Protein AF-A0A317CH28-F1 (afdb_monomer_lite)

pLDDT: mean 92.14, std 9.51, range [46.81, 98.62]

Sequence (211 aa):
MAGRNGLQRHQIILKQHNDKADYYVAWQAVFILRQFSVDEANRANITQDPAGFERTKAELATLHPSMQSGELDNFANHILGGIITQLRSVPVGILVDTYLFREYEELREIQEVVLTQQVHEYWAALNIDKSQFPQTIILANQHMNAAHAAMVDYQFPSPELTAPYKVAGMEAISVELLDLCLKHNSDGDQDKALIDEWAKRLNIQHLYRWV

Foldseek 3Di:
DDDPPPDPDDDDDDPDDDPLVVVVVQLVVLLSCLQPVDDPQLRDDKDFDPVLLVVQLVVQCVLPVPDDSVRSSVVSCVLLVVLRCLLLCLLSSLLSLVVCVVPPVVCLVSSLVVLLVVLVVLLVLVVDDPSNGDPLSSQSSLLSSLLSLVSSCVSVPDVVSNVSVVVVVNVVSSVVLNVLSVVVNDSDRCSNVNSCVSCVSSVNNNGIDGD

Secondary structure (DSSP, 8-state):
--SSTT-SS-----SS--TTHHHHHHHHHHHHHHHHSS-GGGS--EEE-HHHHHHHHHHHHHH-TTS-HHHHHHHHHHHHHHHHHHHHHHHHHHHHHHHHHHH-GGGHHHHHHHHHHHHHHHGGGGG--TTSS-HHHHHHHHHHHHHHHHHHHHHS--HHHHHHHHHTT-HHHHHHHHHHHHHT-SSSS-HHHHHHHHHHHTT-TTSEEE-

Organism: NCBI:txid1247513

Structure (mmCIF, N/CA/C/O backbone):
data_AF-A0A317CH28-F1
#
_entry.id   AF-A0A317CH28-F1
#
loop_
_atom_site.group_PDB
_atom_site.id
_atom_site.type_symbol
_atom_site.label_atom_id
_atom_site.label_alt_id
_atom_site.label_comp_id
_atom_site.label_asym_id
_atom_site.label_entity_id
_atom_site.label_seq_id
_atom_site.pdbx_PDB_ins_code
_atom_site.Cartn_x
_atom_site.Cartn_y
_atom_site.Cartn_z
_atom_site.occupancy
_atom_site.B_iso_or_equiv
_atom_site.auth_seq_id
_atom_site.auth_comp_id
_atom_site.auth_asym_id
_atom_site.auth_atom_id
_atom_site.pdbx_PDB_model_num
ATOM 1 N N . MET A 1 1 ? 7.614 -21.656 17.747 1.00 46.81 1 MET A N 1
ATOM 2 C CA . MET A 1 1 ? 8.336 -20.441 18.192 1.00 46.81 1 MET A CA 1
ATOM 3 C C . MET A 1 1 ? 7.776 -19.276 17.402 1.00 46.81 1 MET A C 1
ATOM 5 O O . MET A 1 1 ? 7.682 -19.420 16.194 1.00 46.81 1 MET A O 1
ATOM 9 N N . ALA A 1 2 ? 7.328 -18.200 18.054 1.00 56.88 2 ALA A N 1
ATOM 10 C CA . ALA A 1 2 ? 6.632 -17.108 17.365 1.00 56.88 2 ALA A CA 1
ATOM 11 C C . ALA A 1 2 ? 7.530 -15.891 17.069 1.00 56.88 2 ALA A C 1
ATOM 13 O O . ALA A 1 2 ? 7.199 -15.109 16.196 1.00 56.88 2 ALA A O 1
ATOM 14 N N . GLY A 1 3 ? 8.665 -15.711 17.756 1.00 57.22 3 GLY A N 1
ATOM 15 C CA . GLY A 1 3 ? 9.552 -14.565 17.522 1.00 57.22 3 GLY A CA 1
ATOM 16 C C . GLY A 1 3 ? 10.503 -14.750 16.331 1.00 57.22 3 GLY A C 1
ATOM 17 O O . GLY A 1 3 ? 10.896 -15.866 15.991 1.00 57.22 3 GLY A O 1
ATOM 18 N N . ARG A 1 4 ? 10.920 -13.636 15.711 1.00 60.59 4 ARG A N 1
ATOM 19 C CA . ARG A 1 4 ? 12.014 -13.612 14.719 1.00 60.59 4 ARG A CA 1
ATOM 20 C C . ARG A 1 4 ? 13.380 -13.759 15.405 1.00 60.59 4 ARG A C 1
ATOM 22 O O . ARG A 1 4 ? 13.521 -13.450 16.585 1.00 60.59 4 ARG A O 1
ATOM 29 N N . ASN A 1 5 ? 14.395 -14.198 14.655 1.00 67.31 5 ASN A N 1
ATOM 30 C CA . ASN A 1 5 ? 15.801 -14.267 15.094 1.00 67.31 5 ASN A CA 1
ATOM 31 C C . ASN A 1 5 ? 16.038 -15.096 16.375 1.00 67.31 5 ASN A C 1
ATOM 33 O O . ASN A 1 5 ? 16.850 -14.727 17.218 1.00 67.31 5 ASN A O 1
ATOM 37 N N . GLY A 1 6 ? 15.318 -16.210 16.538 1.00 67.62 6 GLY A N 1
ATOM 38 C CA . GLY A 1 6 ? 15.488 -17.116 17.683 1.00 67.62 6 GLY A CA 1
ATOM 39 C C . GLY A 1 6 ? 14.809 -16.655 18.978 1.00 67.62 6 GLY A C 1
ATOM 40 O O . GLY A 1 6 ? 14.978 -17.293 20.016 1.00 67.62 6 GLY A O 1
ATOM 41 N N . LEU A 1 7 ? 14.021 -15.577 18.940 1.00 70.38 7 LEU A N 1
ATOM 42 C CA . LEU A 1 7 ? 13.252 -15.120 20.093 1.00 70.38 7 LEU A CA 1
ATOM 43 C C . LEU A 1 7 ? 12.019 -16.000 20.331 1.00 70.38 7 LEU A C 1
ATOM 45 O O . LEU A 1 7 ? 11.334 -16.437 19.406 1.00 70.38 7 LEU A O 1
ATOM 49 N N . GLN A 1 8 ? 11.685 -16.216 21.603 1.00 71.62 8 GLN A N 1
ATOM 50 C CA . GLN A 1 8 ? 10.511 -17.015 21.967 1.00 71.62 8 GLN A CA 1
ATOM 51 C C . GLN A 1 8 ? 9.181 -16.278 21.744 1.00 71.62 8 GLN A C 1
ATOM 53 O O . GLN A 1 8 ? 8.150 -16.931 21.582 1.00 71.62 8 GLN A O 1
ATOM 58 N N . ARG A 1 9 ? 9.190 -14.937 21.722 1.00 76.00 9 ARG A N 1
ATOM 59 C CA . ARG A 1 9 ? 7.993 -14.079 21.658 1.00 76.00 9 ARG A CA 1
ATOM 60 C C . ARG A 1 9 ? 8.160 -12.967 20.622 1.00 76.00 9 ARG A C 1
ATOM 62 O O . ARG A 1 9 ? 9.284 -12.547 20.351 1.00 76.00 9 ARG A O 1
ATOM 69 N N . HIS A 1 10 ? 7.042 -12.471 20.092 1.00 78.19 10 HIS A N 1
ATOM 70 C CA . HIS A 1 10 ? 7.015 -11.201 19.367 1.00 78.19 10 HIS A CA 1
ATOM 71 C C . HIS A 1 10 ? 7.345 -10.051 20.321 1.00 78.19 10 HIS A C 1
ATOM 73 O O . HIS A 1 10 ? 6.906 -10.050 21.471 1.00 78.19 10 HIS A O 1
ATOM 79 N N . GLN A 1 11 ? 8.131 -9.089 19.844 1.00 80.94 11 GLN A N 1
ATOM 80 C CA . GLN A 1 11 ? 8.526 -7.908 20.605 1.00 80.94 11 GLN A CA 1
ATOM 81 C C . GLN A 1 11 ? 8.245 -6.662 19.769 1.00 80.94 11 GLN A C 1
ATOM 83 O O . GLN A 1 11 ? 8.710 -6.564 18.634 1.00 80.94 11 GLN A O 1
ATOM 88 N N . ILE A 1 12 ? 7.509 -5.716 20.348 1.00 81.50 12 ILE A N 1
ATOM 89 C CA . ILE A 1 12 ? 7.356 -4.362 19.816 1.00 81.50 12 ILE A CA 1
ATOM 90 C C . ILE A 1 12 ? 8.389 -3.504 20.545 1.00 81.50 12 ILE A C 1
ATOM 92 O O . ILE A 1 12 ? 8.332 -3.363 21.766 1.00 81.50 12 ILE A O 1
ATOM 96 N N . ILE A 1 13 ? 9.378 -2.994 19.809 1.00 80.75 13 ILE A N 1
ATOM 97 C CA . ILE A 1 13 ? 10.471 -2.191 20.369 1.00 80.75 13 ILE A CA 1
ATOM 98 C C . ILE A 1 13 ? 10.267 -0.741 19.947 1.00 80.75 13 ILE A C 1
ATOM 100 O O . ILE A 1 13 ? 10.433 -0.395 18.777 1.00 80.75 13 ILE A O 1
ATOM 104 N N . LEU A 1 14 ? 9.958 0.115 20.917 1.00 76.81 14 LEU A N 1
ATOM 105 C CA . LEU A 1 14 ? 9.910 1.558 20.720 1.00 76.81 14 LEU A CA 1
ATOM 106 C C . LEU A 1 14 ? 11.324 2.129 20.845 1.00 76.81 14 LEU A C 1
ATOM 108 O O . LEU A 1 14 ? 11.936 2.065 21.909 1.00 76.81 14 LEU A O 1
ATOM 112 N N . LYS A 1 15 ? 11.859 2.686 19.751 1.00 75.00 15 LYS A N 1
ATOM 113 C CA . LYS A 1 15 ? 13.180 3.341 19.769 1.00 75.00 15 LYS A CA 1
ATOM 114 C C . LYS A 1 15 ? 13.164 4.659 20.544 1.00 75.00 15 LYS A C 1
ATOM 116 O O . LYS A 1 15 ? 14.162 5.011 21.163 1.00 75.00 15 LYS A O 1
ATOM 121 N N . GLN A 1 16 ? 12.048 5.382 20.486 1.00 74.56 16 GLN A N 1
ATOM 122 C CA . GLN A 1 16 ? 11.790 6.609 21.232 1.00 74.56 16 GLN A CA 1
ATOM 123 C C . GLN A 1 16 ? 10.313 6.612 21.622 1.00 74.56 16 GLN A C 1
ATOM 125 O O . GLN A 1 16 ? 9.461 6.326 20.781 1.00 74.56 16 GLN A O 1
ATOM 130 N N . HIS A 1 17 ? 10.018 6.905 22.886 1.00 75.88 17 HIS A N 1
ATOM 131 C CA . HIS A 1 17 ? 8.644 7.101 23.329 1.00 75.88 17 HIS A CA 1
ATOM 132 C C . HIS A 1 17 ? 8.233 8.541 23.018 1.00 75.88 17 HIS A C 1
ATOM 134 O O . HIS A 1 17 ? 8.913 9.477 23.438 1.00 75.88 17 HIS A O 1
ATOM 140 N N . ASN A 1 18 ? 7.137 8.717 22.288 1.00 84.94 18 ASN A N 1
ATOM 141 C CA . ASN A 1 18 ? 6.499 10.008 22.047 1.00 84.94 18 ASN A CA 1
ATOM 142 C C . ASN A 1 18 ? 4.993 9.899 22.325 1.00 84.94 18 ASN A C 1
ATOM 144 O O . ASN A 1 18 ? 4.501 8.840 22.706 1.00 84.94 18 ASN A O 1
ATOM 148 N N . ASP A 1 19 ? 4.283 11.004 22.155 1.00 84.06 19 ASP A N 1
ATOM 149 C CA . ASP A 1 19 ? 2.825 11.120 22.261 1.00 84.06 19 ASP A CA 1
ATOM 150 C C . ASP A 1 19 ? 2.050 10.197 21.301 1.00 84.06 19 ASP A C 1
ATOM 152 O O . ASP A 1 19 ? 0.903 9.857 21.562 1.00 84.06 19 ASP A O 1
ATOM 156 N N . LYS A 1 20 ? 2.685 9.738 20.217 1.00 89.56 20 LYS A N 1
ATOM 157 C CA . LYS A 1 20 ? 2.112 8.814 19.221 1.00 89.56 20 LYS A CA 1
ATOM 158 C C . LYS A 1 20 ? 2.392 7.338 19.528 1.00 89.56 20 LYS A C 1
ATOM 160 O O . LYS A 1 20 ? 1.948 6.463 18.785 1.00 89.56 20 LYS A O 1
ATOM 165 N N . ALA A 1 21 ? 3.167 7.041 20.575 1.00 88.94 21 ALA A N 1
ATOM 166 C CA . ALA A 1 21 ? 3.653 5.691 20.850 1.00 88.94 21 ALA A CA 1
ATOM 167 C C . ALA A 1 21 ? 2.514 4.700 21.111 1.00 88.94 21 ALA A C 1
ATOM 169 O O . ALA A 1 21 ? 2.549 3.600 20.562 1.00 88.94 21 ALA A O 1
ATOM 170 N N . ASP A 1 22 ? 1.502 5.099 21.882 1.00 89.50 22 ASP A N 1
ATOM 171 C CA . ASP A 1 22 ? 0.375 4.233 22.244 1.00 89.50 22 ASP A CA 1
ATOM 172 C C . ASP A 1 22 ? -0.397 3.773 21.006 1.00 89.50 22 ASP A C 1
ATOM 174 O O . ASP A 1 22 ? -0.650 2.579 20.834 1.00 89.50 22 ASP A O 1
ATOM 178 N N . TYR A 1 23 ? -0.657 4.699 20.080 1.00 94.44 23 TYR A N 1
ATOM 179 C CA . TYR A 1 23 ? -1.256 4.391 18.786 1.00 94.44 23 TYR A CA 1
ATOM 180 C C . TYR A 1 23 ? -0.413 3.395 17.985 1.00 94.44 23 TYR A C 1
ATOM 182 O O . TYR A 1 23 ? -0.925 2.374 17.530 1.00 94.44 23 TYR A O 1
ATOM 190 N N . TYR A 1 24 ? 0.897 3.632 17.849 1.00 93.06 24 TYR A N 1
ATOM 191 C CA . TYR A 1 24 ? 1.762 2.721 17.097 1.00 93.06 24 TYR A CA 1
ATOM 192 C C . TYR A 1 24 ? 1.872 1.336 17.741 1.00 93.06 24 TYR A C 1
ATOM 194 O O . TYR A 1 24 ? 1.952 0.336 17.026 1.00 93.06 24 TYR A O 1
ATOM 202 N N . VAL A 1 25 ? 1.869 1.252 19.074 1.00 93.06 25 VAL A N 1
ATOM 203 C CA . VAL A 1 25 ? 1.849 -0.032 19.785 1.00 93.06 25 VAL A CA 1
ATOM 204 C C . VAL A 1 25 ? 0.536 -0.761 19.523 1.00 93.06 25 VAL A C 1
ATOM 206 O O . VAL A 1 25 ? 0.579 -1.939 19.169 1.00 93.06 25 VAL A O 1
ATOM 209 N N . ALA A 1 26 ? -0.604 -0.077 19.644 1.00 94.56 26 ALA A N 1
ATOM 210 C CA . ALA A 1 26 ? -1.918 -0.654 19.371 1.00 94.56 26 ALA A CA 1
ATOM 211 C C . ALA A 1 26 ? -2.023 -1.142 17.918 1.00 94.56 26 ALA A C 1
ATOM 213 O O . ALA A 1 26 ? -2.384 -2.294 17.680 1.00 94.56 26 ALA A O 1
ATOM 214 N N . TRP A 1 27 ? -1.600 -0.319 16.957 1.00 95.31 27 TRP A N 1
ATOM 215 C CA . TRP A 1 27 ? -1.578 -0.661 15.535 1.00 95.31 27 TRP A CA 1
ATOM 216 C C . TRP A 1 27 ? -0.741 -1.911 15.265 1.00 95.31 27 TRP A 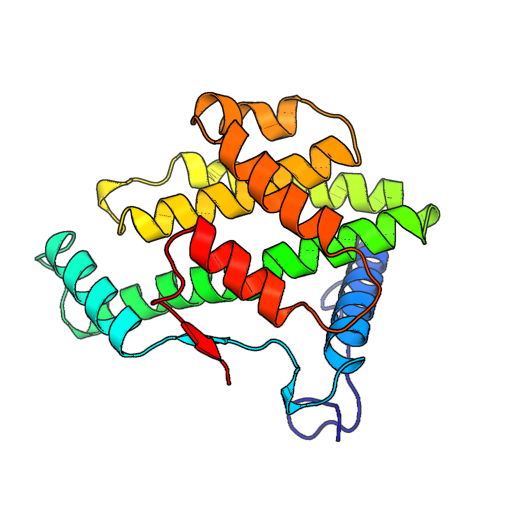C 1
ATOM 218 O O . TRP A 1 27 ? -1.212 -2.861 14.639 1.00 95.31 27 TRP A O 1
ATOM 228 N N . GLN A 1 28 ? 0.488 -1.968 15.791 1.00 93.31 28 GLN A N 1
ATOM 229 C CA . GLN A 1 28 ? 1.357 -3.136 15.612 1.00 93.31 28 GLN A CA 1
ATOM 230 C C . GLN A 1 28 ? 0.797 -4.378 16.311 1.00 93.31 28 GLN A C 1
ATOM 232 O O . GLN A 1 28 ? 0.915 -5.481 15.779 1.00 93.31 28 GLN A O 1
ATOM 237 N N . ALA A 1 29 ? 0.168 -4.222 17.477 1.00 93.00 29 ALA A N 1
ATOM 238 C CA . ALA A 1 29 ? -0.470 -5.328 18.179 1.00 93.00 29 ALA A CA 1
ATOM 239 C C . ALA A 1 29 ? -1.631 -5.913 17.363 1.00 93.00 29 ALA A C 1
ATOM 241 O O . ALA A 1 29 ? -1.664 -7.126 17.161 1.00 93.00 29 ALA A O 1
ATOM 242 N N . VAL A 1 30 ? -2.530 -5.075 16.839 1.00 92.62 30 VAL A N 1
ATOM 243 C CA . VAL A 1 30 ? -3.652 -5.520 15.995 1.00 92.62 30 VAL A CA 1
ATOM 244 C C . VAL A 1 30 ? -3.144 -6.161 14.704 1.00 92.62 30 VAL A C 1
ATOM 246 O O . VAL A 1 30 ? -3.603 -7.245 14.347 1.00 92.62 30 VAL A O 1
ATOM 249 N N . PHE A 1 31 ? -2.146 -5.564 14.046 1.00 90.88 31 PHE A N 1
ATOM 250 C CA . PHE A 1 31 ? -1.535 -6.141 12.847 1.00 90.88 31 PHE A CA 1
ATOM 251 C C . PHE A 1 31 ? -0.967 -7.547 13.111 1.00 90.88 31 PHE A C 1
ATOM 253 O O . PHE A 1 31 ? -1.221 -8.481 12.350 1.00 90.88 31 PHE A O 1
ATOM 260 N N . ILE A 1 32 ? -0.233 -7.729 14.217 1.00 89.44 32 ILE A N 1
ATOM 261 C CA . ILE A 1 32 ? 0.315 -9.034 14.616 1.00 89.44 32 ILE A CA 1
ATOM 262 C C . ILE A 1 32 ? -0.813 -10.015 14.954 1.00 89.44 32 ILE A C 1
ATOM 264 O O . ILE A 1 32 ? -0.775 -11.155 14.498 1.00 89.44 32 ILE A O 1
ATOM 268 N N . LEU A 1 33 ? -1.818 -9.605 15.731 1.00 89.25 33 LEU A N 1
ATOM 269 C CA . LEU A 1 33 ? -2.944 -10.474 16.081 1.00 89.25 33 LEU A CA 1
ATOM 270 C C . LEU A 1 33 ? -3.675 -10.967 14.829 1.00 89.25 33 LEU A C 1
ATOM 272 O O . LEU A 1 33 ? -3.931 -12.162 14.725 1.00 89.25 33 LEU A O 1
ATOM 276 N N . ARG A 1 34 ? -3.909 -10.084 13.854 1.00 88.50 34 ARG A N 1
ATOM 277 C CA . ARG A 1 34 ? -4.509 -10.426 12.559 1.00 88.50 34 ARG A CA 1
ATOM 278 C C . ARG A 1 34 ? -3.637 -11.381 11.742 1.00 88.50 34 ARG A C 1
ATOM 280 O O . ARG A 1 34 ? -4.123 -12.366 11.201 1.00 88.50 34 ARG A O 1
ATOM 287 N N . GLN A 1 35 ? -2.329 -11.139 11.686 1.00 86.44 35 GLN A N 1
ATOM 288 C CA . GLN A 1 35 ? -1.412 -12.020 10.962 1.00 86.44 35 GLN A CA 1
ATOM 289 C C . GLN A 1 35 ? -1.338 -13.426 11.582 1.00 86.44 35 GLN A C 1
ATOM 291 O O . GLN A 1 35 ? -1.113 -14.401 10.867 1.00 86.44 35 GLN A O 1
ATOM 296 N N . PHE A 1 36 ? -1.475 -13.541 12.904 1.00 87.25 36 PHE A N 1
ATOM 297 C CA . PHE A 1 36 ? -1.323 -14.803 13.634 1.00 87.25 36 PHE A CA 1
ATOM 298 C C . PHE A 1 36 ? -2.646 -15.445 14.069 1.00 87.25 36 PHE A C 1
ATOM 300 O O . PHE A 1 36 ? -2.601 -16.518 14.670 1.00 87.25 36 PHE A O 1
ATOM 307 N N . SER A 1 37 ? -3.797 -14.852 13.736 1.00 87.00 37 SER A N 1
ATOM 308 C CA . SER A 1 37 ? -5.108 -15.494 13.894 1.00 87.00 37 SER A CA 1
ATOM 309 C C . SER A 1 37 ? -5.353 -16.592 12.857 1.00 87.00 37 SER A C 1
ATOM 311 O O . SER A 1 37 ? -6.256 -17.400 13.044 1.00 87.00 37 SER A O 1
ATOM 313 N N . VAL A 1 38 ? -4.532 -16.641 11.802 1.00 85.94 38 VAL A N 1
ATOM 314 C CA . VAL A 1 38 ? -4.609 -17.624 10.715 1.00 85.94 38 VAL A CA 1
ATOM 315 C C . VAL A 1 38 ? -3.475 -18.652 10.791 1.00 85.94 38 VAL A C 1
ATOM 317 O O . VAL A 1 38 ? -2.374 -18.378 11.296 1.00 85.94 38 VAL A O 1
ATOM 320 N N . ASP A 1 39 ? -3.719 -19.835 10.226 1.00 86.44 39 ASP A N 1
ATOM 321 C CA . ASP A 1 39 ? -2.706 -20.884 10.088 1.00 86.44 39 ASP A CA 1
ATOM 322 C C . ASP A 1 39 ? -1.496 -20.409 9.276 1.00 86.44 39 ASP A C 1
ATOM 324 O O . ASP A 1 39 ? -1.601 -19.559 8.394 1.00 86.44 39 ASP A O 1
ATOM 328 N N . GLU A 1 40 ? -0.325 -21.001 9.528 1.00 85.81 40 GLU A N 1
ATOM 329 C CA . GLU A 1 40 ? 0.938 -20.593 8.897 1.00 85.81 40 GLU A CA 1
ATOM 330 C C . GLU A 1 40 ? 0.868 -20.551 7.363 1.00 85.81 40 GLU A C 1
ATOM 332 O O . GLU A 1 40 ? 1.336 -19.585 6.764 1.00 85.81 40 GLU A O 1
ATOM 337 N N . ALA A 1 41 ? 0.199 -21.527 6.740 1.00 84.94 41 ALA A N 1
ATOM 338 C CA . ALA A 1 41 ? -0.002 -21.583 5.291 1.00 84.94 41 ALA A CA 1
ATOM 339 C C . ALA A 1 41 ? -0.873 -20.435 4.741 1.00 84.94 41 ALA A C 1
ATOM 341 O O . ALA A 1 41 ? -0.791 -20.105 3.556 1.00 84.94 41 ALA A O 1
ATOM 342 N N . ASN A 1 42 ? -1.686 -19.804 5.589 1.00 84.62 42 ASN A N 1
ATOM 343 C CA . ASN A 1 42 ? -2.606 -18.725 5.230 1.00 84.62 42 ASN A CA 1
ATOM 344 C C . ASN A 1 42 ? -2.093 -17.339 5.630 1.00 84.62 42 ASN A C 1
ATOM 346 O O . ASN A 1 42 ? -2.679 -16.342 5.212 1.00 84.62 42 ASN A O 1
ATOM 350 N N . ARG A 1 43 ? -0.964 -17.243 6.345 1.00 88.44 43 ARG A N 1
ATOM 351 C CA . ARG A 1 43 ? -0.354 -15.949 6.682 1.00 88.44 43 ARG A CA 1
ATOM 352 C C . ARG A 1 43 ? -0.009 -15.193 5.407 1.00 88.44 43 ARG A C 1
ATOM 354 O O . ARG A 1 43 ? 0.676 -15.713 4.525 1.00 88.44 43 ARG A O 1
ATOM 361 N N . ALA A 1 44 ? -0.493 -13.962 5.299 1.00 88.50 44 ALA A N 1
ATOM 362 C CA . ALA A 1 44 ? -0.243 -13.141 4.130 1.00 88.50 44 ALA A CA 1
ATOM 363 C C . ALA A 1 44 ? 1.218 -12.669 4.116 1.00 88.50 44 ALA A C 1
ATOM 365 O O . ALA A 1 44 ? 1.622 -11.789 4.878 1.00 88.50 44 ALA A O 1
ATOM 366 N N . ASN A 1 45 ? 2.028 -13.263 3.244 1.00 90.94 45 ASN A N 1
ATOM 367 C CA . ASN A 1 45 ? 3.375 -12.796 2.971 1.00 90.94 45 ASN A CA 1
ATOM 368 C C . ASN A 1 45 ? 3.715 -12.980 1.492 1.00 90.94 45 ASN A C 1
ATOM 370 O O . ASN A 1 45 ? 3.492 -14.041 0.913 1.00 90.94 45 ASN A O 1
ATOM 374 N N . ILE A 1 46 ? 4.261 -11.928 0.892 1.00 94.94 46 ILE A N 1
ATOM 375 C CA . ILE A 1 46 ? 4.591 -11.884 -0.529 1.00 94.94 46 ILE A CA 1
ATOM 376 C C . ILE A 1 46 ? 6.046 -11.480 -0.716 1.00 94.94 46 ILE A C 1
ATOM 378 O O . ILE A 1 46 ? 6.615 -10.728 0.079 1.00 94.94 46 ILE A O 1
ATOM 382 N N . THR A 1 47 ? 6.650 -11.991 -1.780 1.00 95.88 47 THR A N 1
ATOM 383 C CA . THR A 1 47 ? 7.996 -11.630 -2.225 1.00 95.88 47 THR A CA 1
ATOM 384 C C . THR A 1 47 ? 7.988 -11.314 -3.714 1.00 95.88 47 THR A C 1
ATOM 386 O O . THR A 1 47 ? 7.004 -11.587 -4.397 1.00 95.88 47 THR A O 1
ATOM 389 N N . GLN A 1 48 ? 9.087 -10.761 -4.222 1.00 95.69 48 GLN A N 1
ATOM 390 C CA . GLN A 1 48 ? 9.253 -10.471 -5.645 1.00 95.69 48 GLN A CA 1
ATOM 391 C C . GLN A 1 48 ? 9.086 -11.733 -6.495 1.00 95.69 48 GLN A C 1
ATOM 393 O O . GLN A 1 48 ? 9.656 -12.792 -6.205 1.00 95.69 48 GLN A O 1
ATOM 398 N N . ASP A 1 49 ? 8.307 -11.601 -7.565 1.00 97.44 49 ASP A N 1
ATOM 399 C CA . ASP A 1 49 ? 8.274 -12.592 -8.627 1.00 97.44 49 ASP A CA 1
ATOM 400 C C . ASP A 1 49 ? 9.489 -12.396 -9.552 1.00 97.44 49 ASP A C 1
ATOM 402 O O . ASP A 1 49 ? 9.696 -11.282 -10.044 1.00 97.44 49 ASP A O 1
ATOM 406 N N . PRO A 1 50 ? 10.294 -13.442 -9.826 1.00 97.19 50 PRO A N 1
ATOM 407 C CA . PRO A 1 50 ? 11.468 -13.314 -10.688 1.00 97.19 50 PRO A CA 1
ATOM 408 C C . PRO A 1 50 ? 11.151 -12.816 -12.104 1.00 97.19 50 PRO A C 1
ATOM 410 O O . PRO A 1 50 ? 11.912 -12.032 -12.663 1.00 97.19 50 PRO A O 1
ATOM 413 N N . ALA A 1 51 ? 10.021 -13.220 -12.694 1.00 96.62 51 ALA A N 1
ATOM 414 C CA . ALA A 1 51 ? 9.648 -12.756 -14.028 1.00 96.62 51 ALA A CA 1
ATOM 415 C C . ALA A 1 51 ? 9.132 -11.309 -13.998 1.00 96.62 51 ALA A C 1
ATOM 417 O O . ALA A 1 51 ? 9.388 -10.542 -14.927 1.00 96.62 51 ALA A O 1
ATOM 418 N N . GLY A 1 52 ? 8.422 -10.921 -12.934 1.00 96.25 52 GLY A N 1
ATOM 419 C CA . GLY A 1 52 ? 8.087 -9.524 -12.650 1.00 96.25 52 GLY A CA 1
ATOM 420 C C . GLY A 1 52 ? 9.330 -8.642 -12.561 1.00 96.25 52 GLY A C 1
ATOM 421 O O . GLY A 1 52 ? 9.399 -7.618 -13.239 1.00 96.25 52 GLY A O 1
ATOM 422 N N . PHE A 1 53 ? 10.333 -9.092 -11.806 1.00 97.56 53 PHE A N 1
ATOM 423 C CA . PHE A 1 53 ? 11.614 -8.409 -11.653 1.00 97.56 53 PHE A CA 1
ATOM 424 C C . PHE A 1 53 ? 12.315 -8.155 -12.991 1.00 97.56 53 PHE A C 1
ATOM 426 O O . PHE A 1 53 ? 12.621 -7.006 -13.310 1.00 97.56 53 PHE A O 1
ATOM 433 N N . GLU A 1 54 ? 12.505 -9.194 -13.808 1.00 97.75 54 GLU A N 1
ATOM 434 C CA . GLU A 1 54 ? 13.190 -9.056 -15.101 1.00 97.75 54 GLU A CA 1
ATOM 435 C C . GLU A 1 54 ? 12.445 -8.119 -16.065 1.00 97.75 54 GLU A C 1
ATOM 437 O O . GLU A 1 54 ? 13.070 -7.323 -16.767 1.00 97.75 54 GLU A O 1
ATOM 442 N N . ARG A 1 55 ? 11.103 -8.143 -16.068 1.00 96.12 55 ARG A N 1
ATOM 443 C CA . ARG A 1 55 ? 10.301 -7.206 -16.875 1.00 96.12 55 ARG A CA 1
ATOM 444 C C . ARG A 1 55 ? 10.511 -5.758 -16.443 1.00 96.12 55 ARG A C 1
ATOM 446 O O . ARG A 1 55 ? 10.766 -4.902 -17.285 1.00 96.12 55 ARG A O 1
ATOM 453 N N . THR A 1 56 ? 10.434 -5.486 -15.142 1.00 96.44 56 THR A N 1
ATOM 454 C CA . THR A 1 56 ? 10.653 -4.139 -14.602 1.00 96.44 56 THR A CA 1
ATOM 455 C C . THR A 1 56 ? 12.074 -3.651 -14.867 1.00 96.44 56 THR A C 1
ATOM 457 O O . THR A 1 56 ? 12.262 -2.500 -15.256 1.00 96.44 56 THR A O 1
ATOM 460 N N . LYS A 1 57 ? 13.078 -4.522 -14.720 1.00 97.38 57 LYS A N 1
ATOM 461 C CA . LYS A 1 57 ? 14.472 -4.213 -15.052 1.00 97.38 57 LYS A CA 1
ATOM 462 C C . LYS A 1 57 ? 14.635 -3.832 -16.527 1.00 97.38 57 LYS A C 1
ATOM 464 O O . LYS A 1 57 ? 15.317 -2.856 -16.827 1.00 97.38 57 LYS A O 1
ATOM 469 N N . ALA A 1 58 ? 14.001 -4.563 -17.443 1.00 96.69 58 ALA A N 1
ATOM 470 C CA . ALA A 1 58 ? 14.055 -4.261 -18.874 1.00 96.69 58 ALA A CA 1
ATOM 471 C C . ALA A 1 58 ? 13.403 -2.907 -19.220 1.00 96.69 58 ALA A C 1
ATOM 473 O O . ALA A 1 58 ? 13.928 -2.151 -20.040 1.00 96.69 58 ALA A O 1
ATOM 474 N N . GLU A 1 59 ? 12.288 -2.567 -18.570 1.00 96.75 59 GLU A N 1
ATOM 475 C CA . GLU A 1 59 ? 11.653 -1.254 -18.725 1.00 96.75 59 GLU A CA 1
ATOM 476 C C . GLU A 1 59 ? 12.557 -0.133 -18.191 1.00 96.75 59 GLU A C 1
ATOM 478 O O . GLU A 1 59 ? 12.806 0.848 -18.890 1.00 96.75 59 GLU A O 1
ATOM 483 N N . LEU A 1 60 ? 13.151 -0.317 -17.007 1.00 97.25 60 LEU A N 1
ATOM 484 C CA . LEU A 1 60 ? 14.131 0.619 -16.450 1.00 97.25 60 LEU A CA 1
ATOM 485 C C . LEU A 1 60 ? 15.352 0.805 -17.355 1.00 97.25 60 LEU A C 1
ATOM 487 O O . LEU A 1 60 ? 15.815 1.930 -17.508 1.00 97.25 60 LEU A O 1
ATOM 491 N N . ALA A 1 61 ? 15.849 -0.255 -17.993 1.00 97.19 61 ALA A N 1
ATOM 492 C CA . ALA A 1 61 ? 16.956 -0.158 -18.944 1.00 97.19 61 ALA A CA 1
ATOM 493 C C . ALA A 1 61 ? 16.604 0.710 -20.165 1.00 97.19 61 ALA A C 1
ATOM 495 O O . ALA A 1 61 ? 17.473 1.366 -20.734 1.00 97.19 61 ALA A O 1
ATOM 496 N N . THR A 1 62 ? 15.324 0.741 -20.549 1.00 96.81 62 THR A N 1
ATOM 497 C CA . THR A 1 62 ? 14.830 1.603 -21.631 1.00 96.81 62 THR A CA 1
ATOM 498 C C . THR A 1 62 ? 14.758 3.067 -21.189 1.00 96.81 62 THR A C 1
ATOM 500 O O . THR A 1 62 ? 15.102 3.956 -21.964 1.00 96.81 62 THR A O 1
ATOM 503 N N . LEU A 1 63 ? 14.344 3.322 -19.943 1.00 96.50 63 LEU A N 1
ATOM 504 C CA . LEU A 1 63 ? 14.277 4.670 -19.362 1.00 96.50 63 LEU A CA 1
ATOM 505 C C . LEU A 1 63 ? 15.669 5.240 -19.034 1.00 96.50 63 LEU A C 1
ATOM 507 O O . LEU A 1 63 ? 15.885 6.445 -19.134 1.00 96.50 63 LEU A O 1
ATOM 511 N N . HIS A 1 64 ? 16.622 4.369 -18.691 1.00 96.69 64 HIS A N 1
ATOM 512 C CA . HIS A 1 64 ? 17.968 4.719 -18.229 1.00 96.69 64 HIS A CA 1
ATOM 513 C C . HIS A 1 64 ? 19.057 4.009 -19.051 1.00 96.69 64 HIS A C 1
ATOM 515 O O . HIS A 1 64 ? 19.792 3.178 -18.514 1.00 96.69 64 HIS A O 1
ATOM 521 N N . PRO A 1 65 ? 19.222 4.335 -20.347 1.00 95.44 65 PRO A N 1
ATOM 522 C CA . PRO A 1 65 ? 20.107 3.593 -21.253 1.00 95.44 65 PRO A CA 1
ATOM 523 C C . PRO A 1 65 ? 21.596 3.666 -20.886 1.00 95.44 65 PRO A C 1
ATOM 525 O O . PRO A 1 65 ? 22.390 2.862 -21.369 1.00 95.44 65 PRO A O 1
ATOM 528 N N . SER A 1 66 ? 21.999 4.628 -20.050 1.00 96.12 66 SER A N 1
ATOM 529 C CA . SER A 1 66 ? 23.378 4.767 -19.565 1.00 96.12 66 SER A CA 1
ATOM 530 C C . SER A 1 66 ? 23.678 3.972 -18.289 1.00 96.12 66 SER A C 1
ATOM 532 O O . SER A 1 66 ? 24.839 3.907 -17.885 1.00 96.12 66 SER A O 1
ATOM 534 N N . MET A 1 67 ? 22.656 3.418 -17.631 1.00 96.44 67 MET A N 1
ATOM 535 C CA . MET A 1 67 ? 22.795 2.722 -16.352 1.00 96.44 67 MET A CA 1
ATOM 536 C C . MET A 1 67 ? 23.365 1.313 -16.556 1.00 96.44 67 MET A C 1
ATOM 538 O O . MET A 1 67 ? 22.945 0.577 -17.450 1.00 96.44 67 MET A O 1
ATOM 542 N N . GLN A 1 68 ? 24.334 0.921 -15.729 1.00 95.69 68 GLN A N 1
ATOM 543 C CA . GLN A 1 68 ? 24.963 -0.398 -15.818 1.00 95.69 68 GLN A CA 1
ATOM 544 C C . GLN A 1 68 ? 24.045 -1.491 -15.251 1.00 95.69 68 GLN A C 1
ATOM 546 O O . GLN A 1 68 ? 23.190 -1.225 -14.409 1.00 95.69 68 GLN A O 1
ATOM 551 N N . SER A 1 69 ? 24.252 -2.758 -15.641 1.00 92.88 69 SER A N 1
ATOM 552 C CA . SER A 1 69 ? 23.369 -3.861 -15.206 1.00 92.88 69 SER A CA 1
ATOM 553 C C . SER A 1 69 ? 23.237 -3.972 -13.684 1.00 92.88 69 SER A C 1
ATOM 555 O O . SER A 1 69 ? 22.131 -4.169 -13.196 1.00 92.88 69 SER A O 1
ATOM 557 N N . GLY A 1 70 ? 24.333 -3.837 -12.929 1.00 95.69 70 GLY A N 1
ATOM 558 C CA . GLY A 1 70 ? 24.280 -3.929 -11.464 1.00 95.69 70 GLY A CA 1
ATOM 559 C C . GLY A 1 70 ? 23.537 -2.759 -10.809 1.00 95.69 70 GLY A C 1
ATOM 560 O O . GLY A 1 70 ? 22.883 -2.931 -9.784 1.00 95.69 70 GLY A O 1
ATOM 561 N N . GLU A 1 71 ? 23.594 -1.571 -11.412 1.00 97.19 71 GLU A N 1
ATOM 562 C CA . GLU A 1 71 ? 22.829 -0.403 -10.965 1.00 97.19 71 GLU A CA 1
ATOM 563 C C . GLU A 1 71 ? 21.336 -0.591 -11.265 1.00 97.19 71 GLU A C 1
ATOM 565 O O . GLU A 1 71 ? 20.507 -0.344 -10.391 1.00 97.19 71 GLU A O 1
ATOM 570 N N . LEU A 1 72 ? 21.003 -1.127 -12.445 1.00 96.81 72 LEU A N 1
ATOM 571 C CA . LEU A 1 72 ? 19.635 -1.498 -12.816 1.00 96.81 72 LEU A CA 1
ATOM 572 C C . LEU A 1 72 ? 19.057 -2.567 -11.884 1.00 96.81 72 LEU A C 1
ATOM 574 O O . LEU A 1 72 ? 17.901 -2.454 -11.486 1.00 96.81 72 LEU A O 1
ATOM 578 N N . ASP A 1 73 ? 19.850 -3.570 -11.497 1.00 97.50 73 ASP A N 1
ATOM 579 C CA . ASP A 1 73 ? 19.430 -4.604 -10.546 1.00 97.50 73 ASP A CA 1
ATOM 580 C C . ASP A 1 73 ? 19.081 -4.002 -9.185 1.00 97.50 73 ASP A C 1
ATOM 582 O O . ASP A 1 73 ? 18.032 -4.297 -8.609 1.00 97.50 73 ASP A O 1
ATOM 586 N N . ASN A 1 74 ? 19.942 -3.122 -8.672 1.00 97.44 74 ASN A N 1
ATOM 587 C CA . ASN A 1 74 ? 19.696 -2.430 -7.410 1.00 97.44 74 ASN A CA 1
ATOM 588 C C . ASN A 1 74 ? 18.468 -1.522 -7.500 1.00 97.44 74 ASN A C 1
ATOM 590 O O . ASN A 1 74 ? 17.655 -1.494 -6.572 1.00 97.44 74 ASN A O 1
ATOM 594 N N . PHE A 1 75 ? 18.302 -0.817 -8.620 1.00 97.38 75 PHE A N 1
ATOM 595 C CA . PHE A 1 75 ? 17.176 0.080 -8.816 1.00 97.38 75 PHE A CA 1
ATOM 596 C C . PHE A 1 75 ? 15.852 -0.691 -8.905 1.00 97.38 75 PHE A C 1
ATOM 598 O O . PHE A 1 75 ? 14.917 -0.390 -8.160 1.00 97.38 75 PHE A O 1
ATOM 605 N N . ALA A 1 76 ? 15.797 -1.745 -9.724 1.00 97.06 76 ALA A N 1
ATOM 606 C CA . ALA A 1 76 ? 14.641 -2.630 -9.840 1.00 97.06 76 ALA A CA 1
ATOM 607 C C . ALA A 1 76 ? 14.275 -3.256 -8.486 1.00 97.06 76 ALA A C 1
ATOM 609 O O . ALA A 1 76 ? 13.104 -3.264 -8.101 1.00 97.06 76 ALA A O 1
ATOM 610 N N . ASN A 1 77 ? 15.275 -3.716 -7.723 1.00 97.12 77 ASN A N 1
ATOM 611 C CA . ASN A 1 77 ? 15.060 -4.277 -6.391 1.00 97.12 77 ASN A CA 1
ATOM 612 C C . ASN A 1 77 ? 14.454 -3.261 -5.428 1.00 97.12 77 ASN A C 1
ATOM 614 O O . ASN A 1 77 ? 13.518 -3.589 -4.701 1.00 97.12 77 ASN A O 1
ATOM 618 N N . HIS A 1 78 ? 14.965 -2.032 -5.435 1.00 96.44 78 HIS A N 1
ATOM 619 C CA . HIS A 1 78 ? 14.478 -0.985 -4.553 1.00 96.44 78 HIS A CA 1
ATOM 620 C C . HIS A 1 78 ? 13.016 -0.628 -4.848 1.00 96.44 78 HIS A C 1
ATOM 622 O O . HIS A 1 78 ? 12.183 -0.654 -3.939 1.00 96.44 78 HIS A O 1
ATOM 628 N N . ILE A 1 79 ? 12.679 -0.357 -6.114 1.00 95.56 79 ILE A N 1
ATOM 629 C CA . ILE A 1 79 ? 11.320 0.077 -6.468 1.00 95.56 79 ILE A CA 1
ATOM 630 C C . ILE A 1 79 ? 10.297 -1.048 -6.292 1.00 95.56 79 ILE A C 1
ATOM 632 O O . ILE A 1 79 ? 9.220 -0.817 -5.744 1.00 95.56 79 ILE A O 1
ATOM 636 N N . LEU A 1 80 ? 10.638 -2.282 -6.680 1.00 96.12 80 LEU A N 1
ATOM 637 C CA . LEU A 1 80 ? 9.737 -3.420 -6.516 1.00 96.12 80 LEU A CA 1
ATOM 638 C C . LEU A 1 80 ? 9.599 -3.815 -5.052 1.00 96.12 80 LEU A C 1
ATOM 640 O O . LEU A 1 80 ? 8.492 -4.105 -4.608 1.00 96.12 80 LEU A O 1
ATOM 644 N N . GLY A 1 81 ? 10.689 -3.779 -4.282 1.00 95.50 81 GLY A N 1
ATOM 645 C CA . GLY A 1 81 ? 10.640 -4.001 -2.840 1.00 95.50 81 GLY A CA 1
ATOM 646 C C . GLY A 1 81 ? 9.699 -3.015 -2.145 1.00 95.50 81 GLY A C 1
ATOM 647 O O . GLY A 1 81 ? 8.902 -3.426 -1.298 1.00 95.50 81 GLY A O 1
ATOM 648 N N . GLY A 1 82 ? 9.733 -1.741 -2.553 1.00 96.00 82 GLY A N 1
ATOM 649 C CA . GLY A 1 82 ? 8.806 -0.708 -2.092 1.00 96.00 82 GLY A CA 1
ATOM 650 C C . GLY A 1 82 ? 7.349 -1.021 -2.435 1.00 96.00 82 GLY A C 1
ATOM 651 O O . GLY A 1 82 ? 6.521 -1.116 -1.530 1.00 96.00 82 GLY A O 1
ATOM 652 N N . ILE A 1 83 ? 7.037 -1.254 -3.715 1.00 97.31 83 ILE A N 1
ATOM 653 C CA . ILE A 1 83 ? 5.662 -1.538 -4.167 1.00 97.31 83 ILE A CA 1
ATOM 654 C C . ILE A 1 83 ? 5.089 -2.802 -3.537 1.00 97.31 83 ILE A C 1
ATOM 656 O O . ILE A 1 83 ? 3.944 -2.800 -3.100 1.00 97.31 83 ILE A O 1
ATOM 660 N N . ILE A 1 84 ? 5.868 -3.877 -3.448 1.00 97.56 84 ILE A N 1
ATOM 661 C CA . ILE A 1 84 ? 5.412 -5.141 -2.857 1.00 97.56 84 ILE A CA 1
ATOM 662 C C . ILE A 1 84 ? 5.183 -4.976 -1.356 1.00 97.56 84 ILE A C 1
ATOM 664 O O . ILE A 1 84 ? 4.198 -5.479 -0.818 1.00 97.56 84 ILE A O 1
ATOM 668 N N . THR A 1 85 ? 6.053 -4.230 -0.673 1.00 96.81 85 THR A N 1
ATOM 669 C CA . THR A 1 85 ? 5.840 -3.891 0.738 1.00 96.81 85 THR A CA 1
ATOM 670 C C . THR A 1 85 ? 4.557 -3.090 0.915 1.00 96.81 85 THR A C 1
ATOM 672 O O . THR A 1 85 ? 3.774 -3.399 1.809 1.00 96.81 85 THR A O 1
ATOM 675 N N . GLN A 1 86 ? 4.319 -2.102 0.055 1.00 97.56 86 GLN A N 1
ATOM 676 C CA . GLN A 1 86 ? 3.120 -1.277 0.103 1.00 97.56 86 GLN A CA 1
ATOM 677 C C . GLN A 1 86 ? 1.856 -2.100 -0.172 1.00 97.56 86 GLN A C 1
ATOM 679 O O . GLN A 1 86 ? 0.921 -2.038 0.616 1.00 97.56 86 GLN A O 1
ATOM 684 N N . LEU A 1 87 ? 1.857 -2.937 -1.211 1.00 98.25 87 LEU A N 1
ATOM 685 C CA . LEU A 1 87 ? 0.740 -3.819 -1.554 1.00 98.25 87 LEU A CA 1
ATOM 686 C C . LEU A 1 87 ? 0.407 -4.796 -0.420 1.00 98.25 87 LEU A C 1
ATOM 688 O O . LEU A 1 87 ? -0.762 -5.041 -0.148 1.00 98.25 87 LEU A O 1
ATOM 692 N N . ARG A 1 88 ? 1.417 -5.342 0.263 1.00 95.38 88 ARG A N 1
ATOM 693 C CA . ARG A 1 88 ? 1.196 -6.211 1.426 1.00 95.38 88 ARG A CA 1
ATOM 694 C C . ARG A 1 88 ? 0.626 -5.439 2.619 1.00 95.38 88 ARG A C 1
ATOM 696 O O . ARG A 1 88 ? -0.170 -5.986 3.372 1.00 95.38 88 ARG A O 1
ATOM 703 N N . SER A 1 89 ? 1.098 -4.213 2.840 1.00 94.19 89 SER A N 1
ATOM 704 C CA . SER A 1 89 ? 0.870 -3.494 4.096 1.00 94.19 89 SER A CA 1
ATOM 705 C C . SER A 1 89 ? -0.320 -2.535 4.068 1.00 94.19 89 SER A C 1
ATOM 707 O O . SER A 1 89 ? -1.011 -2.447 5.071 1.00 94.19 89 SER A O 1
ATOM 709 N N . VAL A 1 90 ? -0.574 -1.811 2.975 1.00 96.94 90 VAL A N 1
ATOM 710 C CA . VAL A 1 90 ? -1.622 -0.773 2.908 1.00 96.94 90 VAL A CA 1
ATOM 711 C C . VAL A 1 90 ? -3.043 -1.333 3.030 1.00 96.94 90 VAL A C 1
ATOM 713 O O . VAL A 1 90 ? -3.760 -0.849 3.904 1.00 96.94 90 VAL A O 1
ATOM 716 N N . PRO A 1 91 ? -3.481 -2.339 2.244 1.00 95.62 91 PRO A N 1
ATOM 717 C CA . PRO A 1 91 ? -4.839 -2.872 2.380 1.00 95.62 91 PRO A CA 1
ATOM 718 C C . PRO A 1 91 ? -5.109 -3.415 3.785 1.00 95.62 91 PRO A C 1
ATOM 720 O O . PRO A 1 91 ? -6.155 -3.142 4.368 1.00 95.62 91 PRO A O 1
ATOM 723 N N . VAL A 1 92 ? -4.140 -4.137 4.357 1.00 93.75 92 VAL A N 1
ATOM 724 C CA . VAL A 1 92 ? -4.235 -4.671 5.722 1.00 93.75 92 VAL A CA 1
ATOM 725 C C . VAL A 1 92 ? -4.178 -3.544 6.757 1.00 93.75 92 VAL A C 1
ATOM 727 O O . VAL A 1 92 ? -4.920 -3.575 7.730 1.00 93.75 92 VAL A O 1
ATOM 730 N N . GLY A 1 93 ? -3.349 -2.523 6.536 1.00 95.25 93 GLY A N 1
ATOM 731 C CA . GLY A 1 93 ? -3.260 -1.340 7.389 1.00 95.25 93 GLY A CA 1
ATOM 732 C C . GLY A 1 93 ? -4.587 -0.596 7.482 1.00 95.25 93 GLY A C 1
ATOM 733 O O . GLY A 1 93 ? -5.048 -0.336 8.583 1.00 95.25 93 GLY A O 1
ATOM 734 N N . ILE A 1 94 ? -5.273 -0.395 6.352 1.00 96.50 94 ILE A N 1
ATOM 735 C CA . ILE A 1 94 ? -6.631 0.171 6.318 1.00 96.50 94 ILE A CA 1
ATOM 736 C C . ILE A 1 94 ? -7.596 -0.622 7.212 1.00 96.50 94 ILE A C 1
ATOM 738 O O . ILE A 1 94 ? -8.392 -0.024 7.935 1.00 96.50 94 ILE A O 1
ATOM 742 N N . LEU A 1 95 ? -7.529 -1.957 7.197 1.00 94.31 95 LEU A N 1
ATOM 743 C CA . LEU A 1 95 ? -8.365 -2.794 8.063 1.00 94.31 95 LEU A CA 1
ATOM 744 C C . LEU A 1 95 ? -8.003 -2.633 9.544 1.00 94.31 95 LEU A C 1
ATOM 746 O O . LEU A 1 95 ? -8.899 -2.553 10.381 1.00 94.31 95 LEU A O 1
ATOM 750 N N . VAL A 1 96 ? -6.708 -2.558 9.864 1.00 94.81 96 VAL A N 1
ATOM 751 C CA . VAL A 1 96 ? -6.220 -2.307 11.230 1.00 94.81 96 VAL A CA 1
ATOM 752 C C . VAL A 1 96 ? -6.704 -0.950 11.739 1.00 94.81 96 VAL A C 1
ATOM 754 O O . VAL A 1 96 ? -7.247 -0.871 12.837 1.00 94.81 96 VAL A O 1
ATOM 757 N N . ASP A 1 97 ? -6.574 0.099 10.933 1.00 96.75 97 ASP A N 1
ATOM 758 C CA . ASP A 1 97 ? -7.002 1.453 11.285 1.00 96.75 97 ASP A CA 1
ATOM 759 C C . ASP A 1 97 ? -8.520 1.568 11.418 1.00 96.75 97 ASP A C 1
ATOM 761 O O . ASP A 1 97 ? -9.024 2.223 12.333 1.00 96.75 97 ASP A O 1
ATOM 765 N N . THR A 1 98 ? -9.261 0.857 10.568 1.00 94.81 98 THR A N 1
ATOM 766 C CA . THR A 1 98 ? -10.722 0.740 10.670 1.00 94.81 98 THR A CA 1
ATOM 767 C C . THR A 1 98 ? -11.145 0.027 11.950 1.00 94.81 98 THR A C 1
ATOM 769 O O . THR A 1 98 ? -12.069 0.480 12.626 1.00 94.81 98 THR A O 1
ATOM 772 N N . TYR A 1 99 ? -10.459 -1.059 12.309 1.00 94.06 99 TYR A N 1
ATOM 773 C CA . TYR A 1 99 ? -10.699 -1.781 13.554 1.00 94.06 99 TYR A CA 1
ATOM 774 C C . TYR A 1 99 ? -10.402 -0.905 14.777 1.00 94.06 99 TYR A C 1
ATOM 776 O O . TYR A 1 99 ? -11.245 -0.789 15.662 1.00 94.06 99 TYR A O 1
ATOM 784 N N . LEU A 1 100 ? -9.245 -0.235 14.811 1.00 95.69 100 LEU A N 1
ATOM 785 C CA . LEU A 1 100 ? -8.867 0.625 15.934 1.00 95.69 100 LEU A CA 1
ATOM 786 C C . LEU A 1 100 ? -9.854 1.775 16.139 1.00 95.69 100 LEU A C 1
ATOM 788 O O . LEU A 1 100 ? -10.307 1.991 17.260 1.00 95.69 100 LEU A O 1
ATOM 792 N N . PHE A 1 101 ? -10.242 2.452 15.058 1.00 96.00 101 PHE A N 1
ATOM 793 C CA . PHE A 1 101 ? -11.223 3.534 15.105 1.00 96.00 101 PHE A CA 1
ATOM 794 C C . PHE A 1 101 ? -12.570 3.073 15.685 1.00 96.00 101 PHE A C 1
ATOM 796 O O . PHE A 1 101 ? -13.220 3.800 16.444 1.00 96.00 101 PHE A O 1
ATOM 803 N N . ARG A 1 102 ? -13.001 1.859 15.319 1.00 94.19 102 ARG A N 1
ATOM 804 C CA . ARG A 1 102 ? -14.268 1.265 15.759 1.00 94.19 102 ARG A CA 1
ATOM 805 C C . ARG A 1 102 ? -14.232 0.858 17.232 1.00 94.19 102 ARG A C 1
ATOM 807 O O . ARG A 1 102 ? -15.185 1.153 17.944 1.00 94.19 102 ARG A O 1
ATOM 814 N N . GLU A 1 103 ? -13.163 0.194 17.666 1.00 95.19 103 GLU A N 1
ATOM 815 C CA . GLU A 1 103 ? -13.099 -0.483 18.970 1.00 95.19 103 GLU A CA 1
ATOM 816 C C . GLU A 1 103 ? -12.479 0.357 20.099 1.00 95.19 103 GLU A C 1
ATOM 818 O O . GLU A 1 103 ? -12.754 0.086 21.265 1.00 95.19 103 GLU A O 1
ATOM 823 N N . TYR A 1 104 ? -11.656 1.365 19.784 1.00 95.69 104 TYR A N 1
ATOM 824 C CA . TYR A 1 104 ? -10.890 2.130 20.778 1.00 95.69 104 TYR A CA 1
ATOM 825 C C . TYR A 1 104 ? -11.079 3.633 20.576 1.00 95.69 104 TYR A C 1
ATOM 827 O O . TYR A 1 104 ? -10.302 4.300 19.887 1.00 95.69 104 TYR A O 1
ATOM 835 N N . GLU A 1 105 ? -12.132 4.186 21.178 1.00 96.31 105 GLU A N 1
ATOM 836 C CA . GLU A 1 105 ? -12.470 5.605 21.027 1.00 96.31 105 GLU A CA 1
ATOM 837 C C . GLU A 1 105 ? -11.362 6.528 21.548 1.00 96.31 105 GLU A C 1
ATOM 83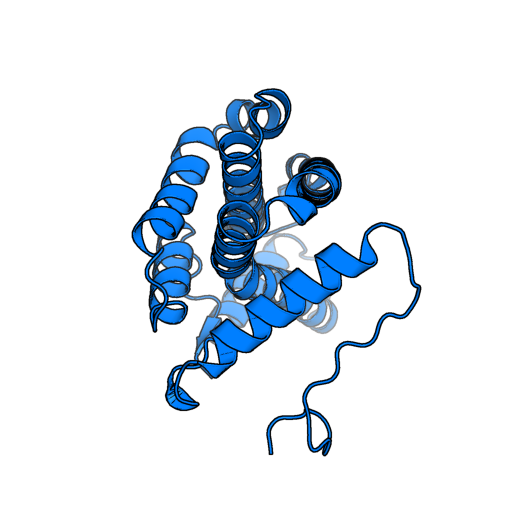9 O O . GLU A 1 105 ? -11.125 7.594 20.980 1.00 96.31 105 GLU A O 1
ATOM 844 N N . GLU A 1 106 ? -10.646 6.095 22.586 1.00 95.19 106 GLU A N 1
ATOM 845 C CA . GLU A 1 106 ? -9.535 6.813 23.209 1.00 95.19 106 GLU A CA 1
ATOM 846 C C . GLU A 1 106 ? -8.336 7.022 22.273 1.00 95.19 106 GLU A C 1
ATOM 848 O O . GLU A 1 106 ? -7.523 7.913 22.512 1.00 95.19 106 GLU A O 1
ATOM 853 N N . LEU A 1 107 ? -8.225 6.231 21.199 1.00 96.38 107 LEU A N 1
ATOM 854 C CA . LEU A 1 107 ? -7.150 6.357 20.215 1.00 96.38 107 LEU A CA 1
ATOM 855 C C . LEU A 1 107 ? -7.505 7.289 19.053 1.00 96.38 107 LEU A C 1
ATOM 857 O O . LEU A 1 107 ? -6.610 7.649 18.293 1.00 96.38 107 LEU A O 1
ATOM 861 N N . ARG A 1 108 ? -8.770 7.696 18.890 1.00 96.38 108 ARG A N 1
ATOM 862 C CA . ARG A 1 108 ? -9.226 8.412 17.684 1.00 96.38 108 ARG A CA 1
ATOM 863 C C . ARG A 1 108 ? -8.524 9.751 17.475 1.00 96.38 108 ARG A C 1
ATOM 865 O O . ARG A 1 108 ? -8.137 10.048 16.352 1.00 96.38 108 ARG A O 1
ATOM 872 N N . GLU A 1 109 ? -8.313 10.526 18.539 1.00 96.38 109 GLU A N 1
ATOM 873 C CA . GLU A 1 109 ? -7.644 11.833 18.448 1.00 96.38 109 GLU A CA 1
ATOM 874 C C . GLU A 1 109 ? -6.201 11.684 17.941 1.00 96.38 109 GLU A C 1
ATOM 876 O O . GLU A 1 109 ? -5.782 12.350 16.995 1.00 96.38 109 GLU A O 1
ATOM 881 N N . ILE A 1 110 ? -5.439 10.755 18.525 1.00 97.12 110 ILE A N 1
ATOM 882 C CA . ILE A 1 110 ? -4.058 10.517 18.099 1.00 97.12 110 ILE A CA 1
ATOM 883 C C . ILE A 1 110 ? -3.992 9.833 16.727 1.00 97.12 110 ILE A C 1
ATOM 885 O O . ILE A 1 110 ? -3.092 10.127 15.937 1.00 97.12 110 ILE A O 1
ATOM 889 N N . GLN A 1 111 ? -4.958 8.968 16.413 1.00 97.44 111 GLN A N 1
ATOM 890 C CA . GLN A 1 111 ? -5.101 8.336 15.107 1.00 97.44 111 GLN A CA 1
ATOM 891 C C . GLN A 1 111 ? -5.330 9.384 14.011 1.00 97.44 111 GLN A C 1
ATOM 893 O O . GLN A 1 111 ? -4.614 9.360 13.014 1.00 97.44 111 GLN A O 1
ATOM 898 N N . GLU A 1 112 ? -6.245 10.340 14.206 1.00 97.75 112 GLU A N 1
ATOM 899 C CA . GLU A 1 112 ? -6.501 11.433 13.258 1.00 97.75 112 GLU A CA 1
ATOM 900 C C . GLU A 1 112 ? -5.222 12.215 12.949 1.00 97.75 112 GLU A C 1
ATOM 902 O O . GLU A 1 112 ? -4.876 12.420 11.782 1.00 97.75 112 GLU A O 1
ATOM 907 N N . VAL A 1 113 ? -4.477 12.598 13.993 1.00 97.06 113 VAL A N 1
ATOM 908 C CA . VAL A 1 113 ? -3.216 13.339 13.858 1.00 97.06 113 VAL A CA 1
ATOM 909 C C . VAL A 1 113 ? -2.191 12.543 13.050 1.00 97.06 113 VAL A C 1
ATOM 911 O O . VAL A 1 113 ? -1.550 13.087 12.146 1.00 97.06 113 VAL A O 1
ATOM 914 N N . VAL A 1 114 ? -2.012 11.257 13.366 1.00 97.06 114 VAL A N 1
ATOM 915 C CA . VAL A 1 114 ? -1.020 10.407 12.695 1.00 97.06 114 VAL A CA 1
ATOM 916 C C . VAL A 1 114 ? -1.407 10.141 11.243 1.00 97.06 114 VAL A C 1
ATOM 918 O O . VAL A 1 114 ? -0.573 10.320 10.354 1.00 97.06 114 VAL A O 1
ATOM 921 N N . LEU A 1 115 ? -2.652 9.746 10.987 1.00 97.75 115 LEU A N 1
ATOM 922 C CA . LEU A 1 115 ? -3.128 9.402 9.649 1.00 97.75 115 LEU A CA 1
ATOM 923 C C . LEU A 1 115 ? -3.166 10.624 8.724 1.00 97.75 115 LEU A C 1
ATOM 925 O O . LEU A 1 115 ? -2.718 10.542 7.580 1.00 97.75 115 LEU A O 1
ATOM 929 N N . THR A 1 116 ? -3.610 11.778 9.228 1.00 98.00 116 THR A N 1
ATOM 930 C CA . THR A 1 116 ? -3.583 13.042 8.476 1.00 98.00 116 THR A CA 1
ATOM 931 C C . THR A 1 116 ? -2.157 13.421 8.087 1.00 98.00 116 THR A C 1
ATOM 933 O O . THR A 1 116 ? -1.890 13.761 6.932 1.00 98.00 116 THR A O 1
ATOM 936 N N . GLN A 1 117 ? -1.206 13.305 9.022 1.00 96.69 117 GLN A N 1
ATOM 937 C CA . GLN A 1 117 ? 0.203 13.551 8.726 1.00 96.69 117 GLN A CA 1
ATOM 938 C C . GLN A 1 117 ? 0.728 12.603 7.633 1.00 96.69 117 GLN A C 1
ATOM 940 O O . GLN A 1 117 ? 1.385 13.060 6.698 1.00 96.69 117 GLN A O 1
ATOM 945 N N . GLN A 1 118 ? 0.417 11.307 7.714 1.00 96.69 118 GLN A N 1
ATOM 946 C CA . GLN A 1 118 ? 0.836 10.328 6.706 1.00 96.69 118 GLN A CA 1
ATOM 947 C C . GLN A 1 118 ? 0.282 10.657 5.314 1.00 96.69 118 GLN A C 1
ATOM 949 O O . GLN A 1 118 ? 1.017 10.601 4.330 1.00 96.69 118 GLN A O 1
ATOM 954 N N . VAL A 1 119 ? -0.991 11.053 5.213 1.00 97.94 119 VAL A N 1
ATOM 955 C CA . VAL A 1 119 ? -1.594 11.444 3.929 1.00 97.94 119 VAL A CA 1
ATOM 956 C C . VAL A 1 119 ? -0.872 12.645 3.314 1.00 97.94 119 VAL A C 1
ATOM 958 O O . VAL A 1 119 ? -0.583 12.624 2.115 1.00 97.94 119 VAL A O 1
ATOM 961 N N . HIS A 1 120 ? -0.520 13.653 4.118 1.00 97.62 120 HIS A N 1
ATOM 962 C CA . HIS A 1 120 ? 0.266 14.797 3.648 1.00 97.62 120 HIS A CA 1
ATOM 963 C C . HIS A 1 120 ? 1.656 14.390 3.141 1.00 97.62 120 HIS A C 1
ATOM 965 O O . HIS A 1 120 ? 2.105 14.888 2.108 1.00 97.62 120 HIS A O 1
ATOM 971 N N . GLU A 1 121 ? 2.330 13.459 3.820 1.00 96.62 121 GLU A N 1
ATOM 972 C CA . GLU A 1 121 ? 3.629 12.931 3.380 1.00 96.62 121 GLU A CA 1
ATOM 973 C C . GLU A 1 121 ? 3.523 12.229 2.012 1.00 96.62 121 GLU A C 1
ATOM 975 O O . GLU A 1 121 ? 4.422 12.341 1.175 1.00 96.62 121 GLU A O 1
ATOM 980 N N . TYR A 1 122 ? 2.397 11.565 1.734 1.00 95.00 122 TYR A N 1
ATOM 981 C CA . TYR A 1 122 ? 2.169 10.858 0.472 1.00 95.00 122 TYR A CA 1
ATOM 982 C C . TYR A 1 122 ? 1.967 11.781 -0.731 1.00 95.00 122 TYR A C 1
ATOM 984 O O . TYR A 1 122 ? 2.222 11.360 -1.862 1.00 95.00 122 TYR A O 1
ATOM 992 N N . TRP A 1 123 ? 1.563 13.038 -0.531 1.00 96.38 123 TRP A N 1
ATOM 993 C CA . TRP A 1 123 ? 1.346 13.983 -1.634 1.00 96.38 123 TRP A CA 1
ATOM 994 C C . TRP A 1 123 ? 2.607 14.248 -2.456 1.00 96.38 123 TRP A C 1
ATOM 996 O O . TRP A 1 123 ? 2.513 14.526 -3.652 1.00 96.38 123 TRP A O 1
ATOM 1006 N N . ALA A 1 124 ? 3.794 14.094 -1.864 1.00 94.94 124 ALA A N 1
ATOM 1007 C CA . ALA A 1 124 ? 5.052 14.159 -2.601 1.00 94.94 124 ALA A CA 1
ATOM 1008 C C . ALA A 1 124 ? 5.096 13.156 -3.772 1.00 94.94 124 ALA A C 1
ATOM 1010 O O . ALA A 1 124 ? 5.641 13.474 -4.830 1.00 94.94 124 ALA A O 1
ATOM 1011 N N . ALA A 1 125 ? 4.453 11.990 -3.633 1.00 94.19 125 ALA A N 1
ATOM 1012 C CA . ALA A 1 125 ? 4.400 10.978 -4.683 1.00 94.19 125 ALA A CA 1
ATOM 1013 C C . ALA A 1 125 ? 3.647 11.447 -5.940 1.00 94.19 125 ALA A C 1
ATOM 1015 O O . ALA A 1 125 ? 3.926 10.956 -7.033 1.00 94.19 125 ALA A O 1
ATOM 1016 N N . LEU A 1 126 ? 2.728 12.415 -5.826 1.00 94.94 126 LEU A N 1
ATOM 1017 C CA . LEU A 1 126 ? 1.991 12.975 -6.969 1.00 94.94 126 LEU A CA 1
ATOM 1018 C C . LEU A 1 126 ? 2.894 13.771 -7.921 1.00 94.94 126 LEU A C 1
ATOM 1020 O O . LEU A 1 126 ? 2.572 13.904 -9.101 1.00 94.94 126 LEU A O 1
ATOM 1024 N N . ASN A 1 127 ? 4.037 14.247 -7.422 1.00 94.44 127 ASN A N 1
ATOM 1025 C CA . ASN A 1 127 ? 4.989 15.071 -8.163 1.00 94.44 127 ASN A CA 1
ATOM 1026 C C . ASN A 1 127 ? 6.219 14.288 -8.654 1.00 94.44 127 ASN A C 1
ATOM 1028 O O . ASN A 1 127 ? 7.184 14.897 -9.113 1.00 94.44 127 ASN A O 1
ATOM 1032 N N . ILE A 1 128 ? 6.210 12.953 -8.555 1.00 93.25 128 ILE A N 1
ATOM 1033 C CA . ILE A 1 128 ? 7.290 12.110 -9.082 1.00 93.25 128 ILE A CA 1
ATOM 1034 C C . ILE A 1 128 ? 7.437 12.330 -10.593 1.00 93.25 128 ILE A C 1
ATOM 1036 O O . ILE A 1 128 ? 6.451 12.318 -11.337 1.00 93.25 128 ILE A O 1
ATOM 1040 N N . ASP A 1 129 ? 8.683 12.474 -11.051 1.00 93.00 129 ASP A N 1
ATOM 1041 C CA . ASP A 1 129 ? 9.002 12.524 -12.475 1.00 93.00 129 ASP A CA 1
ATOM 1042 C C . ASP A 1 129 ? 8.700 11.172 -13.136 1.00 93.00 129 ASP A C 1
ATOM 1044 O O . ASP A 1 129 ? 9.413 10.180 -12.963 1.00 93.00 129 ASP A O 1
ATOM 1048 N N . LYS A 1 130 ? 7.622 11.152 -13.924 1.00 89.56 130 LYS A N 1
ATOM 1049 C CA . LYS A 1 130 ? 7.124 9.956 -14.609 1.00 89.56 130 LYS A CA 1
ATOM 1050 C C . LYS A 1 130 ? 8.090 9.403 -15.654 1.00 89.56 130 LYS A C 1
ATOM 1052 O O . LYS A 1 130 ? 7.935 8.252 -16.040 1.00 89.56 130 LYS A O 1
ATOM 1057 N N . SER A 1 131 ? 9.074 10.183 -16.104 1.00 92.31 131 SER A N 1
ATOM 1058 C CA . SER A 1 131 ? 10.095 9.703 -17.043 1.00 92.31 131 SER A CA 1
ATOM 1059 C C . SER A 1 131 ? 11.123 8.773 -16.391 1.00 92.31 131 SER A C 1
ATOM 1061 O O . SER A 1 131 ? 11.806 8.032 -17.090 1.00 92.31 131 SER A O 1
ATOM 1063 N N . GLN A 1 132 ? 11.236 8.795 -15.059 1.00 94.06 132 GLN A N 1
ATOM 1064 C CA . GLN A 1 132 ? 12.293 8.090 -14.333 1.00 94.06 132 GL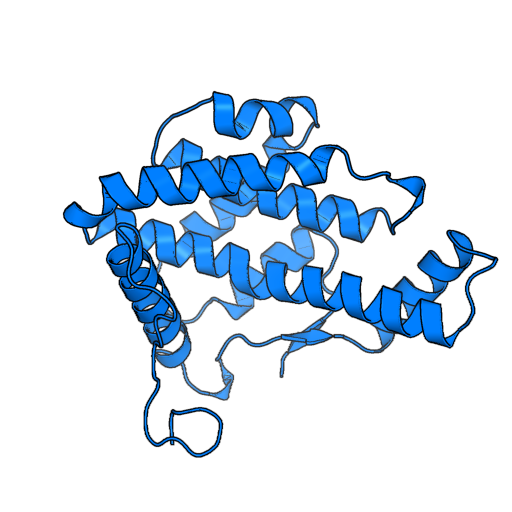N A CA 1
ATOM 1065 C C . GLN A 1 132 ? 11.892 6.678 -13.889 1.00 94.06 132 GLN A C 1
ATOM 1067 O O . GLN A 1 132 ? 12.759 5.898 -13.491 1.00 94.06 132 GLN A O 1
ATOM 1072 N N . PHE A 1 133 ? 10.605 6.328 -13.946 1.00 96.38 133 PHE A N 1
ATOM 1073 C CA . PHE A 1 133 ? 10.101 5.055 -13.434 1.00 96.38 133 PHE A CA 1
ATOM 1074 C C . PHE A 1 133 ? 9.047 4.447 -14.362 1.00 96.38 133 PHE A C 1
ATOM 1076 O O . PHE A 1 133 ? 8.306 5.185 -15.013 1.00 96.38 133 PHE A O 1
ATOM 1083 N N . PRO A 1 134 ? 8.901 3.111 -14.355 1.00 96.12 134 PRO A N 1
ATOM 1084 C CA . PRO A 1 134 ? 7.780 2.435 -14.988 1.00 96.12 134 PRO A CA 1
ATOM 1085 C C . PRO A 1 134 ? 6.434 3.020 -14.563 1.00 96.12 134 PRO A C 1
ATOM 1087 O O . PRO A 1 134 ? 6.151 3.164 -13.367 1.00 96.12 134 PRO A O 1
ATOM 1090 N N . GLN A 1 135 ? 5.570 3.313 -15.533 1.00 95.25 135 GLN A N 1
ATOM 1091 C CA . GLN A 1 135 ? 4.295 3.980 -15.261 1.00 95.25 135 GLN A CA 1
ATOM 1092 C C . GLN A 1 135 ? 3.412 3.157 -14.311 1.00 95.25 135 GLN A C 1
ATOM 1094 O O . GLN A 1 135 ? 2.789 3.712 -13.406 1.00 95.25 135 GLN A O 1
ATOM 1099 N N . THR A 1 136 ? 3.402 1.831 -14.475 1.00 95.75 136 THR A N 1
ATOM 1100 C CA . THR A 1 136 ? 2.653 0.896 -13.621 1.00 95.75 136 THR A CA 1
ATOM 1101 C C . THR A 1 136 ? 3.063 1.003 -12.150 1.00 95.75 136 THR A C 1
ATOM 1103 O O . THR A 1 136 ? 2.209 0.948 -11.270 1.00 95.75 136 THR A O 1
ATOM 1106 N N . ILE A 1 137 ? 4.354 1.208 -11.871 1.00 96.62 137 ILE A N 1
ATOM 1107 C CA . ILE A 1 137 ? 4.899 1.325 -10.509 1.00 96.62 137 ILE A CA 1
ATOM 1108 C C . ILE A 1 137 ? 4.438 2.633 -9.862 1.00 96.62 137 ILE A C 1
ATOM 1110 O O . ILE A 1 137 ? 3.938 2.617 -8.738 1.00 96.62 137 ILE A O 1
ATOM 1114 N N . ILE A 1 138 ? 4.544 3.753 -10.586 1.00 96.88 138 ILE A N 1
ATOM 1115 C CA . ILE A 1 138 ? 4.088 5.058 -10.085 1.00 96.88 138 ILE A CA 1
ATOM 1116 C C . ILE A 1 138 ? 2.585 5.028 -9.805 1.00 96.88 138 ILE A C 1
ATOM 1118 O O . ILE A 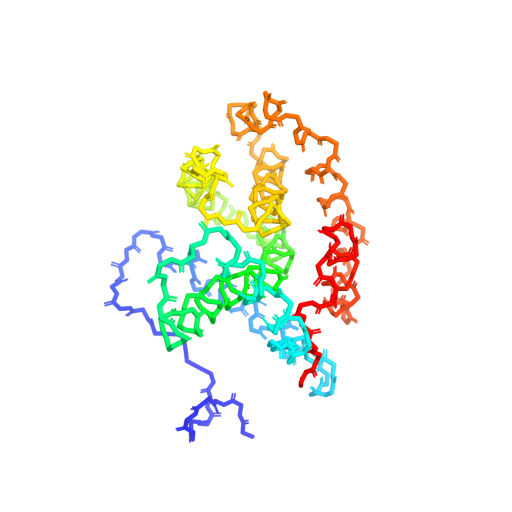1 138 ? 2.157 5.418 -8.720 1.00 96.88 138 ILE A O 1
ATOM 1122 N N . LEU A 1 139 ? 1.783 4.552 -10.763 1.00 96.94 139 LEU A N 1
ATOM 1123 C CA . LEU A 1 139 ? 0.330 4.520 -10.612 1.00 96.94 139 LEU A CA 1
ATOM 1124 C C . LEU A 1 139 ? -0.094 3.609 -9.461 1.00 96.94 139 LEU A C 1
ATOM 1126 O O . LEU A 1 139 ? -0.940 4.005 -8.667 1.00 96.94 139 LEU A O 1
ATOM 1130 N N . ALA A 1 140 ? 0.523 2.433 -9.314 1.00 98.00 140 ALA A N 1
ATOM 1131 C CA . ALA A 1 140 ? 0.242 1.548 -8.188 1.00 98.00 140 ALA A CA 1
ATOM 1132 C C . ALA A 1 140 ? 0.498 2.235 -6.838 1.00 98.00 140 ALA A C 1
ATOM 1134 O O . ALA A 1 140 ? -0.358 2.184 -5.955 1.00 98.00 140 ALA A O 1
ATOM 1135 N N . ASN A 1 141 ? 1.635 2.924 -6.694 1.00 97.94 141 ASN A N 1
ATOM 1136 C CA . ASN A 1 141 ? 1.945 3.678 -5.482 1.00 97.94 141 ASN A CA 1
ATOM 1137 C C . ASN A 1 141 ? 0.915 4.778 -5.203 1.00 97.94 141 ASN A C 1
ATOM 1139 O O . ASN A 1 141 ? 0.372 4.856 -4.100 1.00 97.94 141 ASN A O 1
ATOM 1143 N N . GLN A 1 142 ? 0.628 5.606 -6.208 1.00 98.06 142 GLN A N 1
ATOM 1144 C CA . GLN A 1 142 ? -0.279 6.741 -6.071 1.00 98.06 142 GLN A CA 1
ATOM 1145 C C . GLN A 1 142 ? -1.717 6.292 -5.781 1.00 98.06 142 GLN A C 1
ATOM 1147 O O . GLN A 1 142 ? -2.374 6.888 -4.933 1.00 98.06 142 GLN A O 1
ATOM 1152 N N . HIS A 1 143 ? -2.193 5.216 -6.412 1.00 98.50 143 HIS A N 1
ATOM 1153 C CA . HIS A 1 143 ? -3.529 4.670 -6.166 1.00 98.50 143 HIS A CA 1
ATOM 1154 C C . HIS A 1 143 ? -3.667 4.075 -4.759 1.00 98.50 143 HIS A C 1
ATOM 1156 O O . HIS A 1 143 ? -4.683 4.307 -4.107 1.00 98.50 143 HIS A O 1
ATOM 1162 N N . MET A 1 144 ? -2.651 3.363 -4.252 1.00 98.62 144 MET A N 1
ATOM 1163 C CA . MET A 1 144 ? -2.661 2.871 -2.867 1.00 98.62 144 MET A CA 1
ATOM 1164 C C . MET A 1 144 ? -2.644 4.026 -1.854 1.00 98.62 144 MET A C 1
ATOM 1166 O O . MET A 1 144 ? -3.385 3.987 -0.873 1.00 98.62 144 MET A O 1
ATOM 1170 N N . ASN A 1 145 ? -1.865 5.083 -2.114 1.00 98.50 145 ASN A N 1
ATOM 1171 C CA . ASN A 1 145 ? -1.877 6.296 -1.289 1.00 98.50 145 ASN A CA 1
ATOM 1172 C C . ASN A 1 145 ? -3.241 7.001 -1.329 1.00 98.50 145 ASN A C 1
ATOM 1174 O O . ASN A 1 145 ? -3.734 7.444 -0.294 1.00 98.50 145 ASN A O 1
ATOM 1178 N N . ALA A 1 146 ? -3.869 7.072 -2.506 1.00 98.50 146 ALA A N 1
ATOM 1179 C CA . ALA A 1 146 ? -5.191 7.664 -2.680 1.00 98.50 146 ALA A CA 1
ATOM 1180 C C . ALA A 1 146 ? -6.274 6.875 -1.928 1.00 98.50 146 ALA A C 1
ATOM 1182 O O . ALA A 1 146 ? -7.147 7.479 -1.311 1.00 98.50 146 ALA A O 1
ATOM 1183 N N . ALA A 1 147 ? -6.211 5.538 -1.945 1.00 98.44 147 ALA A N 1
ATOM 1184 C CA . ALA A 1 147 ? -7.118 4.676 -1.187 1.00 98.44 147 ALA A CA 1
ATOM 1185 C C . ALA A 1 147 ? -6.964 4.875 0.329 1.00 98.44 147 ALA A C 1
ATOM 1187 O O . ALA A 1 147 ? -7.960 4.968 1.042 1.00 98.44 147 ALA A O 1
ATOM 1188 N N . HIS A 1 148 ? -5.727 5.015 0.818 1.00 98.25 148 HIS A N 1
ATOM 1189 C CA . HIS A 1 148 ? -5.482 5.362 2.216 1.00 98.25 148 HIS A CA 1
ATOM 1190 C C . HIS A 1 148 ? -6.042 6.749 2.556 1.00 98.25 148 HIS A C 1
ATOM 1192 O O . HIS A 1 148 ? -6.765 6.886 3.532 1.00 98.25 148 HIS A O 1
ATOM 1198 N N . ALA A 1 149 ? -5.804 7.766 1.723 1.00 98.38 149 ALA A N 1
ATOM 1199 C CA . ALA A 1 149 ? -6.377 9.098 1.928 1.00 98.38 149 ALA A CA 1
ATOM 1200 C C . ALA A 1 149 ? -7.915 9.086 1.950 1.00 98.38 149 ALA A C 1
ATOM 1202 O O . ALA A 1 149 ? -8.517 9.775 2.768 1.00 98.38 149 ALA A O 1
ATOM 1203 N N . ALA A 1 150 ? -8.547 8.274 1.097 1.00 97.94 150 ALA A N 1
ATOM 1204 C CA . ALA A 1 150 ? -9.995 8.079 1.105 1.00 97.94 150 ALA A CA 1
ATOM 1205 C C . ALA A 1 150 ? -10.487 7.407 2.397 1.00 97.94 150 ALA A C 1
ATOM 1207 O O . ALA A 1 150 ? -11.546 7.770 2.897 1.00 97.94 150 ALA A O 1
ATOM 1208 N N . MET A 1 151 ? -9.726 6.458 2.956 1.00 97.50 151 MET A N 1
ATOM 1209 C CA . MET A 1 151 ? -10.028 5.863 4.262 1.00 97.50 151 MET A CA 1
ATOM 1210 C C . MET A 1 151 ? -9.987 6.917 5.372 1.00 97.50 151 MET A C 1
ATOM 1212 O O . MET A 1 151 ? -10.919 6.990 6.171 1.00 97.50 151 MET A O 1
ATOM 1216 N N . VAL A 1 152 ? -8.952 7.763 5.387 1.00 97.94 152 VAL A N 1
ATOM 1217 C CA . VAL A 1 152 ? -8.813 8.816 6.403 1.00 97.94 152 VAL A CA 1
ATOM 1218 C C . VAL A 1 152 ? -9.949 9.830 6.294 1.00 97.94 152 VAL A C 1
ATOM 1220 O O . VAL A 1 152 ? -10.578 10.118 7.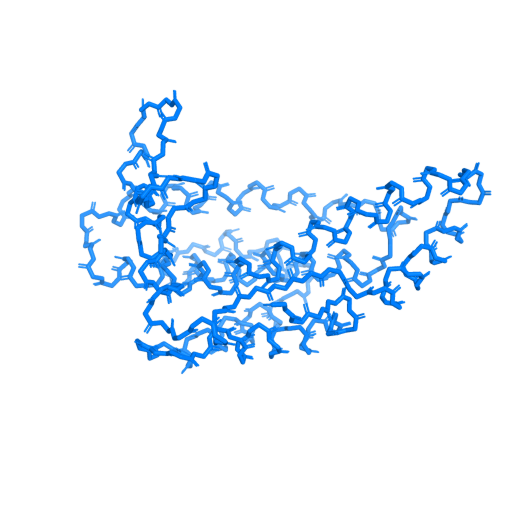301 1.00 97.94 152 VAL A O 1
ATOM 1223 N N . ASP A 1 153 ? -10.279 10.303 5.088 1.00 97.25 153 ASP A N 1
ATOM 1224 C CA . ASP A 1 153 ? -11.425 11.199 4.846 1.00 97.25 153 ASP A CA 1
ATOM 1225 C C . ASP A 1 153 ? -12.767 10.539 5.218 1.00 97.25 153 ASP A C 1
ATOM 1227 O O . ASP A 1 153 ? -13.679 11.191 5.713 1.00 97.25 153 ASP A O 1
ATOM 1231 N N . TYR A 1 154 ? -12.898 9.222 5.050 1.00 95.38 154 TYR A N 1
ATOM 1232 C CA . TYR A 1 154 ? -14.094 8.496 5.478 1.00 95.38 154 TYR A CA 1
ATOM 1233 C C . TYR A 1 154 ? -14.250 8.450 7.011 1.00 95.38 154 TYR A C 1
ATOM 1235 O O . TYR A 1 154 ? -15.369 8.570 7.512 1.00 95.38 154 TYR A O 1
ATOM 1243 N N . GLN A 1 155 ? -13.156 8.277 7.759 1.00 95.69 155 GLN A N 1
ATOM 1244 C CA . GLN A 1 155 ? -13.171 8.228 9.230 1.00 95.69 155 GLN A CA 1
ATOM 1245 C C . GLN A 1 155 ? -13.206 9.618 9.878 1.00 95.69 155 GLN A C 1
ATOM 1247 O O . GLN A 1 155 ? -13.918 9.834 10.860 1.00 95.69 155 GLN A O 1
ATOM 1252 N N . PHE A 1 156 ? -12.447 10.549 9.306 1.00 96.44 156 PHE A N 1
ATOM 1253 C CA . PHE A 1 156 ? -12.235 11.916 9.764 1.00 96.44 156 PHE A CA 1
ATOM 1254 C C . PHE A 1 156 ? -12.510 12.864 8.586 1.00 96.44 156 PHE A C 1
ATOM 1256 O O . PHE A 1 156 ? -11.577 13.249 7.877 1.00 96.44 156 PHE A O 1
ATOM 1263 N N . PRO A 1 157 ? -13.790 13.211 8.332 1.00 95.25 157 PRO A N 1
ATOM 1264 C CA . PRO A 1 157 ? -14.196 13.984 7.161 1.00 95.25 157 PRO A CA 1
ATOM 1265 C C . PRO A 1 157 ? -13.374 15.256 6.958 1.00 95.25 157 PRO A C 1
ATOM 1267 O O . PRO A 1 157 ? -13.507 16.232 7.696 1.00 95.25 157 PRO A O 1
ATOM 1270 N N . SER A 1 158 ? -12.546 15.242 5.916 1.00 93.75 158 SER A N 1
ATOM 1271 C CA . SER A 1 158 ? -11.657 16.330 5.530 1.00 93.75 158 SER A CA 1
ATOM 1272 C C . SER A 1 158 ? -11.383 16.243 4.024 1.00 93.75 158 SER A C 1
ATOM 1274 O O . SER A 1 158 ? -10.416 15.609 3.583 1.00 93.75 158 SER A O 1
ATOM 1276 N N . PRO A 1 159 ? -12.203 16.924 3.197 1.00 90.38 159 PRO A N 1
ATOM 1277 C CA . PRO A 1 159 ? -12.078 16.879 1.738 1.00 90.38 159 PRO A CA 1
ATOM 1278 C C . PRO A 1 159 ? -10.706 17.328 1.215 1.00 90.38 159 PRO A C 1
ATOM 1280 O O . PRO A 1 159 ? -10.319 16.985 0.097 1.00 90.38 159 PRO A O 1
ATOM 1283 N N . GLU A 1 160 ? -9.960 18.095 2.014 1.00 95.38 160 GLU A N 1
ATOM 1284 C CA . GLU A 1 160 ? -8.604 18.547 1.701 1.00 95.38 160 GLU A CA 1
ATOM 1285 C C . GLU A 1 160 ? -7.629 17.373 1.534 1.00 95.38 160 GLU A C 1
ATOM 1287 O O . GLU A 1 160 ? -6.747 17.430 0.676 1.00 95.38 160 GLU A O 1
ATOM 1292 N N . LEU A 1 161 ? -7.830 16.274 2.271 1.00 94.69 161 LEU A N 1
ATOM 1293 C CA . LEU A 1 161 ? -6.973 15.086 2.227 1.00 94.69 161 LEU A CA 1
ATOM 1294 C C . LEU A 1 161 ? -7.051 14.349 0.886 1.00 94.69 161 LEU A C 1
ATO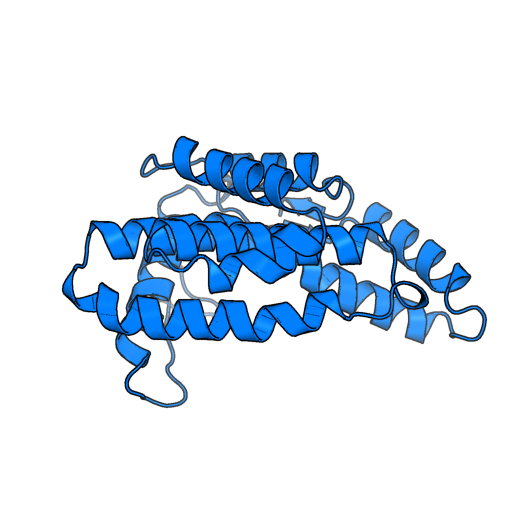M 1296 O O . LEU A 1 161 ? -6.048 13.810 0.404 1.00 94.69 161 LEU A O 1
ATOM 1300 N N . THR A 1 162 ? -8.231 14.339 0.263 1.00 96.81 162 THR A N 1
ATOM 1301 C CA . THR A 1 162 ? -8.481 13.625 -0.997 1.00 96.81 162 THR A CA 1
ATOM 1302 C C . THR A 1 162 ? -8.386 14.527 -2.226 1.00 96.81 162 THR A C 1
ATOM 1304 O O . THR A 1 162 ? -8.147 14.023 -3.327 1.00 96.81 162 THR A O 1
ATOM 1307 N N . ALA A 1 163 ? -8.506 15.850 -2.071 1.00 97.06 163 ALA A N 1
ATOM 1308 C CA . ALA A 1 163 ? -8.532 16.800 -3.184 1.00 97.06 163 ALA A CA 1
ATOM 1309 C C . ALA A 1 163 ? -7.356 16.659 -4.179 1.00 97.06 163 ALA A C 1
ATOM 1311 O O . ALA A 1 163 ? -7.631 16.593 -5.384 1.00 97.06 163 ALA A O 1
ATOM 1312 N N . PRO A 1 164 ? -6.078 16.522 -3.759 1.00 97.31 164 PRO A N 1
ATOM 1313 C CA . PRO A 1 164 ? -4.968 16.351 -4.704 1.00 97.31 164 PRO A CA 1
ATOM 1314 C C . PRO A 1 164 ? -5.096 15.096 -5.578 1.00 97.31 164 PRO A C 1
ATOM 1316 O O . PRO A 1 164 ? -4.806 15.132 -6.775 1.00 97.31 164 PRO A O 1
ATOM 1319 N N . TYR A 1 165 ? -5.596 13.996 -5.012 1.00 97.62 165 TYR A N 1
ATOM 1320 C CA . TYR A 1 165 ? -5.819 12.745 -5.738 1.00 97.62 165 TYR A CA 1
ATOM 1321 C C . TYR A 1 165 ? -6.993 12.851 -6.717 1.00 97.62 165 TYR A C 1
ATOM 1323 O O . TYR A 1 165 ? -6.920 12.320 -7.827 1.00 97.62 165 TYR A O 1
ATOM 1331 N N . LYS A 1 166 ? -8.055 13.582 -6.353 1.00 96.56 166 LYS A N 1
ATOM 1332 C CA . LYS A 1 166 ? -9.192 13.849 -7.250 1.00 96.56 166 LYS A CA 1
ATOM 1333 C C . LYS A 1 166 ? -8.763 14.666 -8.465 1.00 96.56 166 LYS A C 1
ATOM 1335 O O . LYS A 1 166 ? -9.081 14.294 -9.591 1.00 96.56 166 LYS A O 1
ATOM 1340 N N . VAL A 1 167 ? -7.970 15.719 -8.253 1.00 97.00 167 VAL A N 1
ATOM 1341 C CA . VAL A 1 167 ? -7.379 16.522 -9.340 1.00 97.00 167 VAL A CA 1
ATOM 1342 C C . VAL A 1 167 ? -6.490 15.664 -10.246 1.00 97.00 167 VAL A C 1
ATOM 1344 O O . VAL A 1 167 ? -6.502 15.837 -11.463 1.00 97.00 167 VAL A O 1
ATOM 1347 N N . ALA A 1 168 ? -5.768 14.696 -9.676 1.00 95.44 168 ALA A N 1
ATOM 1348 C CA . ALA A 1 168 ? -4.964 13.732 -10.425 1.00 95.44 168 ALA A CA 1
ATOM 1349 C C . ALA A 1 168 ? -5.782 12.618 -11.120 1.00 95.44 168 ALA A C 1
ATOM 1351 O O . ALA A 1 168 ? -5.193 11.746 -11.760 1.00 95.44 168 ALA A O 1
ATOM 1352 N N . GLY A 1 169 ? -7.118 12.631 -11.018 1.00 96.75 169 GLY A N 1
ATOM 1353 C CA . GLY A 1 169 ? -8.011 11.667 -11.670 1.00 96.75 169 GLY A CA 1
ATOM 1354 C C . GLY A 1 169 ? -8.142 10.320 -10.951 1.00 96.75 169 GLY A C 1
ATOM 1355 O O . GLY A 1 169 ? -8.543 9.340 -11.572 1.00 96.75 169 GLY A O 1
ATOM 1356 N N . MET A 1 170 ? -7.805 10.247 -9.660 1.00 97.69 170 MET A N 1
ATOM 1357 C CA . MET A 1 170 ? -7.725 8.988 -8.900 1.00 97.69 170 MET A CA 1
ATOM 1358 C C . MET A 1 170 ? -8.948 8.703 -8.020 1.00 97.69 170 MET A C 1
ATOM 1360 O O . MET A 1 170 ? -8.929 7.757 -7.241 1.00 97.69 170 MET A O 1
ATOM 1364 N N . GLU A 1 171 ? -10.016 9.496 -8.129 1.00 96.25 171 GLU A N 1
ATOM 1365 C CA . GLU A 1 171 ? -11.199 9.370 -7.264 1.00 96.25 171 GLU A CA 1
ATOM 1366 C C . GLU A 1 171 ? -11.886 8.003 -7.386 1.00 96.25 171 GLU A C 1
ATOM 1368 O O . GLU A 1 171 ? -12.197 7.368 -6.384 1.00 96.25 171 GLU A O 1
ATOM 1373 N N . ALA A 1 172 ? -12.101 7.522 -8.612 1.00 97.56 172 ALA A N 1
ATOM 1374 C CA . ALA A 1 172 ? -12.800 6.256 -8.823 1.00 97.56 172 ALA A CA 1
ATOM 1375 C C . ALA A 1 172 ? -12.017 5.068 -8.238 1.00 97.56 172 ALA A C 1
ATOM 1377 O O . ALA A 1 172 ? -12.588 4.238 -7.535 1.00 97.56 172 ALA A O 1
ATOM 1378 N N . ILE A 1 173 ? -10.704 5.016 -8.491 1.00 98.06 173 ILE A N 1
ATOM 1379 C CA . ILE A 1 173 ? -9.855 3.912 -8.033 1.00 98.06 173 ILE A CA 1
ATOM 1380 C C . ILE A 1 173 ? -9.624 3.951 -6.519 1.00 98.06 173 ILE A C 1
ATOM 1382 O O . ILE A 1 173 ? -9.565 2.895 -5.896 1.00 98.06 173 ILE A O 1
ATOM 1386 N N . SER A 1 174 ? -9.532 5.135 -5.899 1.00 97.31 174 SER A N 1
ATOM 1387 C CA . SER A 1 174 ? -9.372 5.228 -4.444 1.00 97.31 174 SER A CA 1
ATOM 1388 C C . SER A 1 174 ? -10.601 4.703 -3.705 1.00 97.31 174 SER A C 1
ATOM 1390 O O . SER A 1 174 ? -10.457 3.923 -2.764 1.00 97.31 174 SER A O 1
ATOM 1392 N N . VAL A 1 175 ? -11.800 5.071 -4.168 1.00 96.88 175 VAL A N 1
ATOM 1393 C CA . VAL A 1 175 ? -13.071 4.586 -3.611 1.00 96.88 175 VAL A CA 1
ATOM 1394 C C . VAL A 1 175 ? -13.230 3.088 -3.844 1.00 96.88 175 VAL A C 1
ATOM 1396 O O . VAL A 1 175 ? -13.625 2.369 -2.934 1.00 96.88 175 VAL A O 1
ATOM 1399 N N . GLU A 1 176 ? -12.892 2.601 -5.037 1.00 97.81 176 GLU A N 1
ATOM 1400 C CA . GLU A 1 176 ? -12.970 1.178 -5.369 1.00 97.81 176 GLU A CA 1
ATOM 1401 C C . GLU A 1 176 ? -12.068 0.318 -4.472 1.00 97.81 176 GLU A C 1
ATOM 1403 O O . GLU A 1 176 ? -12.514 -0.697 -3.940 1.00 97.81 176 GLU A O 1
ATOM 1408 N N . LEU A 1 177 ? -10.810 0.722 -4.275 1.00 98.06 177 LEU A N 1
ATOM 1409 C CA . LEU A 1 177 ? -9.872 -0.003 -3.414 1.00 98.06 177 LEU A CA 1
ATOM 1410 C C . LEU A 1 177 ? -10.301 0.033 -1.940 1.00 98.06 177 LEU A C 1
ATOM 1412 O O . LEU A 1 177 ? -10.204 -0.986 -1.254 1.00 98.06 177 LEU A O 1
ATOM 1416 N N . LEU A 1 178 ? -10.812 1.175 -1.466 1.00 96.88 178 LEU A N 1
ATOM 1417 C CA . LEU A 1 178 ? -11.368 1.293 -0.118 1.00 96.88 178 LEU A CA 1
ATOM 1418 C C . LEU A 1 178 ? -12.594 0.391 0.073 1.00 96.88 178 LEU A C 1
ATOM 1420 O O . LEU A 1 178 ? -12.696 -0.305 1.079 1.00 96.88 178 LEU A O 1
ATOM 1424 N N . ASP A 1 179 ? -13.505 0.364 -0.898 1.00 95.50 179 ASP A N 1
ATOM 1425 C CA . ASP A 1 179 ? -14.712 -0.464 -0.864 1.00 95.50 179 ASP A CA 1
ATOM 1426 C C . ASP A 1 179 ? -14.381 -1.962 -0.766 1.00 95.50 179 ASP A C 1
ATOM 1428 O O . ASP A 1 179 ? -15.054 -2.689 -0.034 1.00 95.50 179 ASP A O 1
ATOM 1432 N N . LEU A 1 180 ? -13.296 -2.423 -1.405 1.00 94.62 180 LEU A N 1
ATOM 1433 C CA . LEU A 1 180 ? -12.787 -3.782 -1.185 1.00 94.62 180 LEU A CA 1
ATOM 1434 C C . LEU A 1 180 ? -12.457 -4.008 0.297 1.00 94.62 180 LEU A C 1
ATOM 1436 O O . LEU A 1 180 ? -12.956 -4.962 0.888 1.00 94.62 180 LEU A O 1
ATOM 1440 N N . CYS A 1 181 ? -11.699 -3.116 0.938 1.00 93.00 181 CYS A N 1
ATOM 1441 C CA . CYS A 1 181 ? -11.393 -3.255 2.365 1.00 93.00 181 CYS A CA 1
ATOM 1442 C C . CYS A 1 181 ? -12.662 -3.265 3.232 1.00 93.00 181 CYS A C 1
ATOM 1444 O O . CYS A 1 181 ? -12.814 -4.129 4.094 1.00 93.00 181 CYS A O 1
ATOM 1446 N N . LEU A 1 182 ? -13.601 -2.349 2.986 1.00 89.50 182 LEU A N 1
ATOM 1447 C CA . LEU A 1 182 ? -14.833 -2.251 3.776 1.00 89.50 182 LEU A CA 1
ATOM 1448 C C . LEU A 1 182 ? -15.730 -3.491 3.629 1.00 89.50 182 LEU A C 1
ATOM 1450 O O . LEU A 1 182 ? -16.384 -3.889 4.593 1.00 89.50 182 LEU A O 1
ATOM 1454 N N . LYS A 1 183 ? -15.732 -4.141 2.459 1.00 87.44 183 LYS A N 1
ATOM 1455 C CA . LYS A 1 183 ? -16.442 -5.412 2.223 1.00 87.44 183 LYS A CA 1
ATOM 1456 C C . LYS A 1 183 ? -15.775 -6.607 2.899 1.00 87.44 183 LYS A C 1
ATOM 1458 O O . LYS A 1 183 ? -16.471 -7.529 3.317 1.00 87.44 183 LYS A O 1
ATOM 1463 N N . HIS A 1 184 ? -14.452 -6.576 3.028 1.00 77.12 184 HIS A N 1
ATOM 1464 C CA . HIS A 1 184 ? -13.640 -7.609 3.680 1.00 77.12 184 HIS A CA 1
ATOM 1465 C C . HIS A 1 184 ? -13.570 -7.467 5.214 1.00 77.12 184 HIS A C 1
ATOM 1467 O O . HIS A 1 184 ? -12.855 -8.227 5.863 1.00 77.12 184 HIS A O 1
ATOM 1473 N N . ASN A 1 185 ? -14.330 -6.542 5.820 1.00 63.78 185 ASN A N 1
ATOM 1474 C CA . ASN A 1 185 ? -14.317 -6.197 7.255 1.00 63.78 185 ASN A CA 1
ATOM 1475 C C . ASN A 1 185 ? -14.867 -7.292 8.207 1.00 63.78 185 ASN A C 1
ATOM 1477 O O . ASN A 1 185 ? -15.358 -6.994 9.294 1.00 63.78 185 ASN A O 1
ATOM 1481 N N . SER A 1 186 ? -14.819 -8.567 7.812 1.00 57.59 186 SER A N 1
ATOM 1482 C CA . SER A 1 186 ? -14.993 -9.690 8.734 1.00 57.59 186 SER A CA 1
ATOM 1483 C C . SER A 1 186 ? -13.681 -9.974 9.469 1.00 57.59 186 SER A C 1
ATOM 1485 O O . SER A 1 186 ? -12.609 -9.947 8.861 1.00 57.59 186 SER A O 1
ATOM 1487 N N . ASP A 1 187 ? -13.766 -10.300 10.760 1.00 57.06 187 ASP A N 1
ATOM 1488 C CA . ASP A 1 187 ? -12.644 -10.622 11.659 1.00 57.06 187 ASP A CA 1
ATOM 1489 C C . ASP A 1 187 ? -11.916 -11.954 11.309 1.00 57.06 187 ASP A C 1
ATOM 1491 O O . ASP A 1 187 ? -11.493 -12.688 12.199 1.00 57.06 187 ASP A O 1
ATOM 1495 N N . GLY A 1 188 ? -11.768 -12.305 10.020 1.00 56.66 188 GLY A N 1
ATOM 1496 C CA . GLY A 1 188 ? -11.179 -13.573 9.570 1.00 56.66 188 GLY A CA 1
ATOM 1497 C C . GLY A 1 188 ? -10.514 -13.579 8.178 1.00 56.66 188 GLY A C 1
ATOM 1498 O O . GLY A 1 188 ? -10.908 -12.860 7.263 1.00 56.66 188 GLY A O 1
ATOM 1499 N N . ASP A 1 189 ? -9.482 -14.423 8.068 1.00 61.28 189 ASP A N 1
ATOM 1500 C CA . ASP A 1 189 ? -8.957 -15.253 6.961 1.00 61.28 189 ASP A CA 1
ATOM 1501 C C . ASP A 1 189 ? -8.945 -14.776 5.493 1.00 61.28 189 ASP A C 1
ATOM 1503 O O . ASP A 1 189 ? -8.894 -15.616 4.594 1.00 61.28 189 ASP A O 1
ATOM 1507 N N . GLN A 1 190 ? -8.945 -13.475 5.186 1.00 78.44 190 GLN A N 1
ATOM 1508 C CA . GLN A 1 190 ? -8.996 -13.034 3.774 1.00 78.44 190 GLN A CA 1
ATOM 1509 C C . GLN A 1 190 ? -7.935 -12.018 3.340 1.00 78.44 190 GLN A C 1
ATOM 1511 O O . GLN A 1 190 ? -8.000 -11.518 2.220 1.00 78.44 190 GLN A O 1
ATOM 1516 N N . ASP A 1 191 ? -6.888 -11.782 4.137 1.00 90.38 191 ASP A N 1
ATOM 1517 C CA . ASP A 1 191 ? -5.818 -10.839 3.762 1.00 90.38 191 ASP A CA 1
ATOM 1518 C C . ASP A 1 191 ? -5.153 -11.205 2.428 1.00 90.38 191 ASP A C 1
ATOM 1520 O O . ASP A 1 191 ? -4.856 -10.325 1.622 1.00 90.38 191 ASP A O 1
ATOM 1524 N N . LYS A 1 192 ? -4.972 -12.506 2.150 1.00 92.25 192 LYS A N 1
ATOM 1525 C CA . LYS A 1 192 ? -4.447 -12.964 0.854 1.00 92.25 192 LYS A CA 1
ATOM 1526 C C . LYS A 1 192 ? -5.362 -12.581 -0.307 1.00 92.25 192 LYS A C 1
ATOM 1528 O O . LYS A 1 192 ? -4.889 -12.037 -1.300 1.00 92.25 192 LYS A O 1
ATOM 1533 N N . ALA A 1 193 ? -6.662 -12.828 -0.156 1.00 92.38 193 ALA A N 1
ATOM 1534 C CA . ALA A 1 193 ? -7.652 -12.509 -1.176 1.00 92.38 193 ALA A CA 1
ATOM 1535 C C . ALA A 1 193 ? -7.737 -10.996 -1.414 1.00 92.38 193 ALA A C 1
ATOM 1537 O O . ALA A 1 193 ? -7.719 -10.564 -2.562 1.00 92.38 193 ALA A O 1
ATOM 1538 N N . LEU A 1 194 ? -7.736 -10.191 -0.348 1.00 94.44 194 LEU A N 1
ATOM 1539 C CA . LEU A 1 194 ? -7.738 -8.733 -0.450 1.00 94.44 194 LEU A CA 1
ATOM 1540 C C . LEU A 1 194 ? -6.493 -8.208 -1.180 1.00 94.44 194 LEU A C 1
ATOM 1542 O O . LEU A 1 194 ? -6.608 -7.361 -2.064 1.00 94.44 194 LEU A O 1
ATOM 1546 N N . ILE A 1 195 ? -5.309 -8.727 -0.840 1.00 95.88 195 ILE A N 1
ATOM 1547 C CA . ILE A 1 195 ? -4.052 -8.367 -1.508 1.00 95.88 195 ILE A CA 1
ATOM 1548 C C . ILE A 1 195 ? -4.095 -8.750 -2.993 1.00 95.88 195 ILE A C 1
ATOM 1550 O O . ILE A 1 195 ? -3.737 -7.927 -3.835 1.00 95.88 195 ILE A O 1
ATOM 1554 N N . ASP A 1 196 ? -4.567 -9.954 -3.330 1.00 96.69 196 ASP A N 1
ATOM 1555 C CA . ASP A 1 196 ? -4.716 -10.404 -4.721 1.00 96.69 196 ASP A CA 1
ATOM 1556 C C . ASP A 1 196 ? -5.730 -9.540 -5.499 1.00 96.69 196 ASP A C 1
ATOM 1558 O O . ASP A 1 196 ? -5.496 -9.183 -6.658 1.00 96.69 196 ASP A O 1
ATOM 1562 N N . GLU A 1 197 ? -6.840 -9.147 -4.871 1.00 96.69 197 GLU A N 1
ATOM 1563 C CA . GLU A 1 197 ? -7.839 -8.260 -5.473 1.00 96.69 197 GLU A CA 1
ATOM 1564 C C . GLU A 1 197 ? -7.277 -6.860 -5.728 1.00 96.69 197 GLU A C 1
ATOM 1566 O O . GLU A 1 197 ? -7.412 -6.343 -6.842 1.00 96.69 197 GLU A O 1
ATOM 1571 N N . TRP A 1 198 ? -6.589 -6.271 -4.747 1.00 98.00 198 TRP A N 1
ATOM 1572 C CA . TRP A 1 198 ? -5.882 -5.000 -4.913 1.00 98.00 198 TRP A CA 1
ATOM 1573 C C . TRP A 1 198 ? -4.848 -5.092 -6.031 1.00 98.00 198 TRP A C 1
ATOM 1575 O O . TRP A 1 198 ? -4.836 -4.258 -6.937 1.00 98.00 198 TRP A O 1
ATOM 1585 N N . ALA A 1 199 ? -4.025 -6.140 -6.035 1.00 98.31 199 ALA A N 1
ATOM 1586 C CA . ALA A 1 199 ? -3.019 -6.346 -7.064 1.00 98.31 199 ALA A CA 1
ATOM 1587 C C . ALA A 1 199 ? -3.614 -6.432 -8.469 1.00 98.31 199 ALA A C 1
ATOM 1589 O O . ALA A 1 199 ? -3.027 -5.918 -9.424 1.00 98.31 199 ALA A O 1
ATOM 1590 N N . LYS A 1 200 ? -4.783 -7.065 -8.599 1.00 98.06 200 LYS A N 1
ATOM 1591 C CA . LYS A 1 200 ? -5.514 -7.160 -9.859 1.00 98.06 200 LYS A CA 1
ATOM 1592 C C . LYS A 1 200 ? -6.043 -5.808 -10.318 1.00 98.06 200 LYS A C 1
ATOM 1594 O O . LYS A 1 200 ? -5.860 -5.462 -11.483 1.00 98.06 200 LYS A O 1
ATOM 1599 N N . ARG A 1 201 ? -6.654 -5.023 -9.424 1.00 98.00 201 ARG A N 1
ATOM 1600 C CA . ARG A 1 201 ? -7.137 -3.664 -9.748 1.00 98.00 201 ARG A CA 1
ATOM 1601 C C . ARG A 1 201 ? -6.001 -2.717 -10.122 1.00 98.00 201 ARG A C 1
ATOM 1603 O O . ARG A 1 201 ? -6.150 -1.899 -11.022 1.00 98.00 201 ARG A O 1
ATOM 1610 N N . LEU A 1 202 ? -4.851 -2.879 -9.478 1.00 98.06 202 LEU A N 1
ATOM 1611 C CA . LEU A 1 202 ? -3.638 -2.107 -9.738 1.00 98.06 202 LEU A CA 1
ATOM 1612 C C . LEU A 1 202 ? -2.811 -2.643 -10.921 1.00 98.06 202 LEU A C 1
ATOM 1614 O O . LEU A 1 202 ? -1.825 -2.017 -11.300 1.00 98.06 202 LEU A O 1
ATOM 1618 N N . ASN A 1 203 ? -3.194 -3.782 -11.512 1.00 97.38 203 ASN A N 1
ATOM 1619 C CA . ASN A 1 203 ? -2.471 -4.472 -12.586 1.00 97.38 203 ASN A CA 1
ATOM 1620 C C . ASN A 1 203 ? -1.008 -4.845 -12.236 1.00 97.38 203 ASN A C 1
ATOM 1622 O O . ASN A 1 203 ? -0.114 -4.804 -13.082 1.00 97.38 203 ASN A O 1
ATOM 1626 N N . ILE A 1 204 ? -0.755 -5.245 -10.987 1.00 98.06 204 ILE A N 1
ATOM 1627 C CA . ILE A 1 204 ? 0.581 -5.595 -10.459 1.00 98.06 204 ILE A CA 1
ATOM 1628 C C . ILE A 1 204 ? 0.687 -7.025 -9.914 1.00 98.06 204 ILE A C 1
ATOM 1630 O O . ILE A 1 204 ? 1.712 -7.401 -9.354 1.00 98.06 204 ILE A O 1
ATOM 1634 N N . GLN A 1 205 ? -0.330 -7.863 -10.123 1.00 97.56 205 GLN A N 1
ATOM 1635 C CA . GLN A 1 205 ? -0.344 -9.279 -9.705 1.00 97.56 205 GLN A CA 1
ATOM 1636 C C . GLN A 1 205 ? 0.839 -10.115 -10.229 1.00 97.56 205 GLN A C 1
ATOM 1638 O O . GLN A 1 205 ? 1.148 -11.174 -9.705 1.00 97.56 205 GLN A O 1
ATOM 1643 N N . HIS A 1 206 ? 1.504 -9.643 -11.281 1.00 96.75 206 HIS A N 1
ATOM 1644 C CA . HIS A 1 206 ? 2.648 -10.299 -11.904 1.00 96.75 206 HIS A CA 1
ATOM 1645 C C . HIS A 1 206 ? 4.001 -9.880 -11.296 1.00 96.75 206 HIS A C 1
ATOM 1647 O O . HIS A 1 206 ? 5.041 -10.305 -11.803 1.00 96.75 206 HIS A O 1
ATOM 1653 N N . LEU A 1 207 ? 4.001 -8.997 -10.287 1.00 97.44 207 LEU A N 1
ATOM 1654 C CA . LEU A 1 207 ? 5.205 -8.483 -9.623 1.00 97.44 207 LEU A CA 1
ATOM 1655 C C . LEU A 1 207 ? 5.581 -9.266 -8.364 1.00 97.44 207 LEU A C 1
ATOM 1657 O O . LEU A 1 207 ? 6.718 -9.159 -7.905 1.00 97.44 207 LEU A O 1
ATOM 1661 N N . TYR A 1 208 ? 4.659 -10.045 -7.799 1.00 97.75 208 TYR A N 1
ATOM 1662 C CA . TYR A 1 208 ? 4.899 -10.799 -6.575 1.00 97.75 208 TYR A CA 1
ATOM 1663 C C . TYR A 1 208 ? 4.424 -12.244 -6.677 1.00 97.75 208 TYR A C 1
ATOM 1665 O O . TYR A 1 208 ? 3.666 -12.625 -7.565 1.00 97.75 208 TYR A O 1
ATOM 1673 N N . ARG A 1 209 ? 4.865 -13.034 -5.702 1.00 96.88 209 ARG A N 1
ATOM 1674 C CA . ARG A 1 209 ? 4.381 -14.383 -5.423 1.00 96.88 209 ARG A CA 1
ATOM 1675 C C . ARG A 1 209 ? 4.231 -14.593 -3.919 1.00 96.88 209 ARG A C 1
ATOM 1677 O O . ARG A 1 209 ? 4.936 -13.961 -3.129 1.00 96.88 209 ARG A O 1
ATOM 1684 N N . TRP A 1 210 ? 3.331 -15.493 -3.540 1.00 95.69 210 TRP A N 1
ATOM 1685 C CA . TRP A 1 210 ? 3.141 -15.937 -2.158 1.00 95.69 210 TRP A CA 1
ATOM 1686 C C . TRP A 1 210 ? 4.331 -16.778 -1.670 1.00 95.69 210 TRP A C 1
ATOM 1688 O O . TRP A 1 210 ? 4.922 -17.523 -2.459 1.00 95.69 210 TRP A O 1
ATOM 1698 N N . VAL A 1 211 ? 4.673 -16.655 -0.382 1.00 90.94 211 VAL A N 1
ATOM 1699 C CA . VAL A 1 211 ? 5.731 -17.424 0.305 1.00 90.94 211 VAL A CA 1
ATOM 1700 C C . VAL A 1 211 ? 5.294 -17.925 1.669 1.00 90.94 211 VAL A C 1
ATOM 1702 O O . VAL A 1 211 ? 4.418 -17.272 2.281 1.00 90.94 211 VAL A O 1
#

Radius of gyration: 18.05 Å; chains: 1; bounding box: 41×40×45 Å